Protein AF-U4KDJ6-F1 (afdb_monomer_lite)

Organism: NCBI:txid28173

Secondary structure (DSSP, 8-state):
--------TT-HHHIIIIIHHHHHHHHHHHHH-HHHHHHHHHHHHHHHHHH-TTTHHHHHHHHHHHHHHHHHHHHS-HHHHHH-HHHHHHHHHHHHHHHHHHHHHTT--HHHHHHHHH-HHHHHHHHHSHHHHHHHHHHHHHHHHHHHHHHHHHHHHTTTS-HHHHHHHHHHTSHHHHHHHHHHHHHHHHHHHHHHHHHHHHHHHHHHHHHTT--

pLDDT: mean 78.69, std 12.55, range [35.19, 96.38]

Radius of gyration: 21.35 Å; chains: 1; bounding box: 70×32×59 Å

Sequence (215 aa):
MNRLSKPSILTQENILVLLVPAILYFSLVHLFGMFWCILFLSAYGCFVSIYSTRKSIVAFFFALFGLIEWMVSLHLPQSLLDAFPQFSYMTGALQIAVIMLVFSFLRFPLPMLLAEATYEHLKALHRQFPDEYIRMWQKISAMWILCFLGKALVFYLSLHASHEQIQLMSILLGWPLYCMLILVSIIALNVKVLSFYRESLTSENNRSHANGHFF

Foldseek 3Di:
DDPPDDQDCPDVLNCLLPVVLVVLLVVCCVPPNLVVSLVVLVVSLVVVCVVDVLSSVSSVVSSVLSVVVVVVPVVDDVVVCVVFVLVVLLVSLLSVLVVQVVCLVVLNRPVLSVVCSRDVVLVVVCVVPVPVSSVLSSVLSVVSSVLSNVLSVVSVVCRVPDPVVVVVSCVCSPPVVVVVSNVVSVVSVVVVVVVVVVVVVVVVVVVVVVVVVPD

Structure (mmCIF, N/CA/C/O backbone):
data_AF-U4KDJ6-F1
#
_entry.id   AF-U4KDJ6-F1
#
loop_
_atom_site.group_PDB
_atom_site.id
_atom_site.type_symbol
_atom_site.label_atom_id
_atom_site.label_alt_id
_atom_site.label_comp_id
_atom_site.label_asym_id
_atom_site.label_entity_id
_atom_site.label_seq_id
_atom_site.pdbx_PDB_ins_code
_atom_site.Cartn_x
_atom_site.Cartn_y
_atom_site.Cartn_z
_atom_site.occupancy
_atom_site.B_iso_or_equiv
_atom_site.auth_seq_id
_atom_site.auth_comp_id
_atom_site.auth_asym_id
_atom_site.auth_atom_id
_atom_site.pdbx_PDB_model_num
ATOM 1 N N . MET A 1 1 ? -15.217 14.509 30.457 1.00 35.19 1 MET A N 1
ATOM 2 C CA . MET A 1 1 ? -14.475 15.292 29.441 1.00 35.19 1 MET A CA 1
ATOM 3 C C . MET A 1 1 ? -13.268 14.482 28.987 1.00 35.19 1 MET A C 1
ATOM 5 O O . MET A 1 1 ? -12.236 14.510 29.646 1.00 35.19 1 MET A O 1
ATOM 9 N N . ASN A 1 2 ? -13.410 13.707 27.908 1.00 37.12 2 ASN A N 1
ATOM 10 C CA . ASN A 1 2 ? -12.286 12.982 27.316 1.00 37.12 2 ASN A CA 1
ATOM 11 C C . ASN A 1 2 ? -11.365 13.996 26.635 1.00 37.12 2 ASN A C 1
ATOM 13 O O . ASN A 1 2 ? -11.778 14.671 25.693 1.00 37.12 2 ASN A O 1
ATOM 17 N N . ARG A 1 3 ? -10.130 14.127 27.129 1.00 38.69 3 ARG A N 1
ATOM 18 C CA . ARG A 1 3 ? -9.077 14.850 26.414 1.00 38.69 3 ARG A CA 1
ATOM 19 C C . ARG A 1 3 ? -8.856 14.113 25.097 1.00 38.69 3 ARG A C 1
ATOM 21 O O . ARG A 1 3 ? -8.323 13.010 25.101 1.00 38.69 3 ARG A O 1
ATOM 28 N N . LEU A 1 4 ? -9.286 14.719 23.994 1.00 44.91 4 LEU A N 1
ATOM 29 C CA . LEU A 1 4 ? -8.829 14.378 22.653 1.00 44.91 4 LEU A CA 1
ATOM 30 C C . LEU A 1 4 ? -7.310 14.579 22.644 1.00 44.91 4 LEU A C 1
ATOM 32 O O . LEU A 1 4 ? -6.818 15.694 22.460 1.00 44.91 4 LEU A O 1
ATOM 36 N N . SER A 1 5 ? -6.562 13.516 22.943 1.00 47.59 5 SER A N 1
ATOM 37 C CA . SER A 1 5 ? -5.128 13.471 22.704 1.00 47.59 5 SER A CA 1
ATOM 38 C C . SER A 1 5 ? -4.928 13.760 21.221 1.00 47.59 5 SER A C 1
ATOM 40 O O . SER A 1 5 ? -5.515 13.106 20.358 1.00 47.59 5 SER A O 1
ATOM 42 N N . LYS A 1 6 ? -4.158 14.809 20.913 1.00 49.78 6 LYS A N 1
ATOM 43 C CA . LYS A 1 6 ? -3.792 15.119 19.530 1.00 49.78 6 LYS A CA 1
ATOM 44 C C . LYS A 1 6 ? -3.212 13.845 18.902 1.00 49.78 6 LYS A C 1
ATOM 46 O O . LYS A 1 6 ? -2.336 13.247 19.532 1.00 49.78 6 LYS A O 1
ATOM 51 N N . PRO A 1 7 ? -3.663 13.425 17.707 1.00 49.56 7 PRO A N 1
ATOM 52 C CA . PRO A 1 7 ? -3.079 12.282 17.023 1.00 49.56 7 PRO A CA 1
ATOM 53 C C . PRO A 1 7 ? -1.621 12.617 16.703 1.00 49.56 7 PRO A C 1
ATOM 55 O O . PRO A 1 7 ? -1.317 13.381 15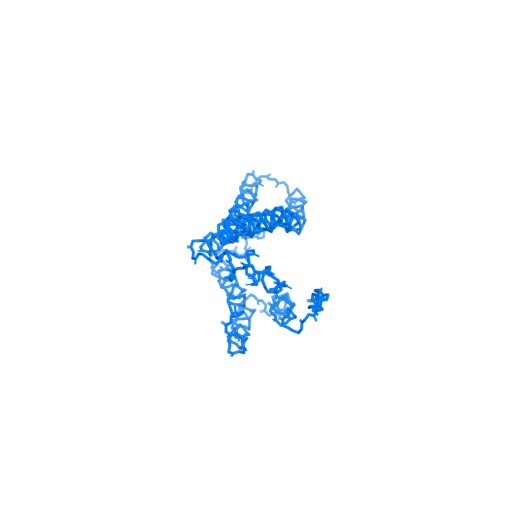.790 1.00 49.56 7 PRO A O 1
ATOM 58 N N . SER A 1 8 ? -0.715 12.101 17.527 1.00 52.84 8 SER A N 1
ATOM 59 C CA . SER A 1 8 ? 0.716 12.161 17.284 1.00 52.84 8 SER A CA 1
ATOM 60 C C . SER A 1 8 ? 1.047 11.031 16.320 1.00 52.84 8 SER A C 1
ATOM 62 O O . SER A 1 8 ? 0.937 9.859 16.664 1.00 52.84 8 SER A O 1
ATOM 64 N N . ILE A 1 9 ? 1.455 11.369 15.099 1.00 54.22 9 ILE A N 1
ATOM 65 C CA . ILE A 1 9 ? 1.982 10.389 14.135 1.00 54.22 9 ILE A CA 1
ATOM 66 C C . ILE A 1 9 ? 3.243 9.700 14.708 1.00 54.22 9 ILE A C 1
ATOM 68 O O . ILE A 1 9 ? 3.530 8.555 14.376 1.00 54.22 9 ILE A O 1
ATOM 72 N N . LEU A 1 10 ? 3.931 10.363 15.645 1.00 58.47 10 LEU A N 1
ATOM 73 C CA . LEU A 1 10 ? 5.125 9.920 16.371 1.00 58.47 10 LEU A CA 1
ATOM 74 C C . LEU A 1 10 ? 4.794 9.207 17.696 1.00 58.47 10 LEU A C 1
ATOM 76 O O . LEU A 1 10 ? 5.474 9.401 18.703 1.00 58.47 10 LEU A O 1
ATOM 80 N N . THR A 1 11 ? 3.744 8.389 17.752 1.00 68.44 11 THR A N 1
ATOM 81 C CA . THR A 1 11 ? 3.652 7.427 18.859 1.00 68.44 11 THR A CA 1
ATOM 82 C C . THR A 1 11 ? 4.733 6.361 18.686 1.00 68.44 11 THR A C 1
ATOM 84 O O . THR A 1 11 ? 5.031 5.930 17.571 1.00 68.44 11 THR A O 1
ATOM 87 N N . GLN A 1 12 ? 5.323 5.915 19.798 1.00 68.12 12 GLN A N 1
ATOM 88 C CA . GLN A 1 12 ? 6.366 4.880 19.817 1.00 68.12 12 GLN A CA 1
ATOM 89 C C . GLN A 1 12 ? 5.956 3.631 19.018 1.00 68.12 12 GLN A C 1
ATOM 91 O O . GLN A 1 12 ? 6.769 3.019 18.330 1.00 68.12 12 GLN A O 1
ATOM 96 N N . GLU A 1 13 ? 4.670 3.290 19.053 1.00 66.62 13 GLU A N 1
ATOM 97 C CA . GLU A 1 13 ? 4.121 2.154 1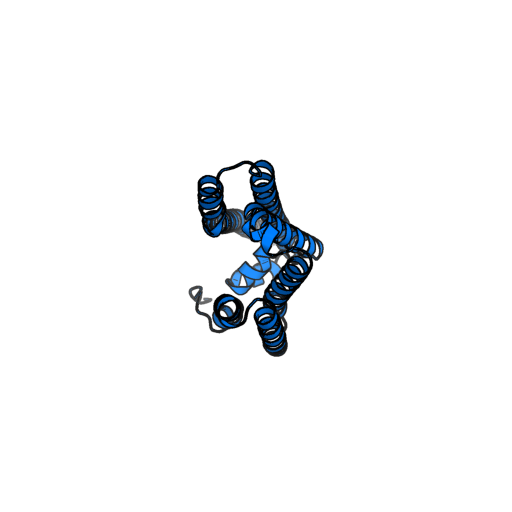8.322 1.00 66.62 13 GLU A CA 1
ATOM 98 C C . GLU A 1 13 ? 4.059 2.375 16.805 1.00 66.62 13 GLU A C 1
ATOM 100 O O . GLU A 1 13 ? 4.304 1.439 16.047 1.00 66.62 13 GLU A O 1
ATOM 105 N N . ASN A 1 14 ? 3.756 3.591 16.340 1.00 67.75 14 ASN A N 1
ATOM 106 C CA . ASN A 1 14 ? 3.753 3.908 14.908 1.00 67.75 14 ASN A CA 1
ATOM 107 C C . ASN A 1 14 ? 5.175 3.914 14.349 1.00 67.75 14 ASN A C 1
ATOM 109 O O . ASN A 1 14 ? 5.406 3.449 13.234 1.00 67.75 14 ASN A O 1
ATOM 113 N N . ILE A 1 15 ? 6.141 4.371 15.149 1.00 73.50 15 ILE A N 1
ATOM 114 C CA . ILE A 1 15 ? 7.559 4.319 14.792 1.00 73.50 15 ILE A CA 1
ATOM 115 C C . ILE A 1 15 ? 7.997 2.863 14.583 1.00 73.50 15 ILE A C 1
ATOM 117 O O . ILE A 1 15 ? 8.561 2.549 13.537 1.00 73.50 15 ILE A O 1
ATOM 121 N N . LEU A 1 16 ? 7.685 1.967 15.524 1.00 74.19 16 LEU A N 1
ATOM 122 C CA . LEU A 1 16 ? 8.028 0.542 15.430 1.00 74.19 16 LEU A CA 1
ATOM 123 C C . LEU A 1 16 ? 7.341 -0.167 14.254 1.00 74.19 16 LEU A C 1
ATOM 125 O O . LEU A 1 16 ? 7.941 -1.013 13.607 1.00 74.19 16 LEU A O 1
ATOM 129 N N . VAL A 1 17 ? 6.083 0.153 13.959 1.00 70.12 17 VAL A N 1
ATOM 130 C CA . VAL A 1 17 ? 5.306 -0.629 12.983 1.00 70.12 17 VAL A CA 1
ATOM 131 C C . VAL A 1 17 ? 5.430 -0.101 11.552 1.00 70.12 17 VAL A C 1
ATOM 133 O O . VAL A 1 17 ? 5.282 -0.877 10.611 1.00 70.12 17 VAL A O 1
ATOM 136 N N . LEU A 1 18 ? 5.714 1.192 11.371 1.00 70.94 18 LEU A N 1
ATOM 137 C CA . LEU A 1 18 ? 5.773 1.825 10.049 1.00 70.94 18 LEU A CA 1
ATOM 138 C C . LEU A 1 18 ? 7.155 2.371 9.710 1.00 70.94 18 LEU A C 1
ATOM 140 O O . LEU A 1 18 ? 7.698 2.050 8.656 1.00 70.94 18 LEU A O 1
ATOM 144 N N . LEU A 1 19 ? 7.727 3.198 10.587 1.00 77.31 19 LEU A N 1
ATOM 145 C CA . LEU A 1 19 ? 8.943 3.944 10.260 1.00 77.31 19 LEU A CA 1
ATOM 146 C C . LEU A 1 19 ? 10.182 3.041 10.252 1.00 77.31 19 LEU A C 1
ATOM 148 O O . LEU A 1 19 ? 10.955 3.056 9.297 1.00 77.31 19 LEU A O 1
ATOM 152 N N . VAL A 1 20 ? 10.354 2.238 11.302 1.00 81.50 20 VAL A N 1
ATOM 153 C CA . VAL A 1 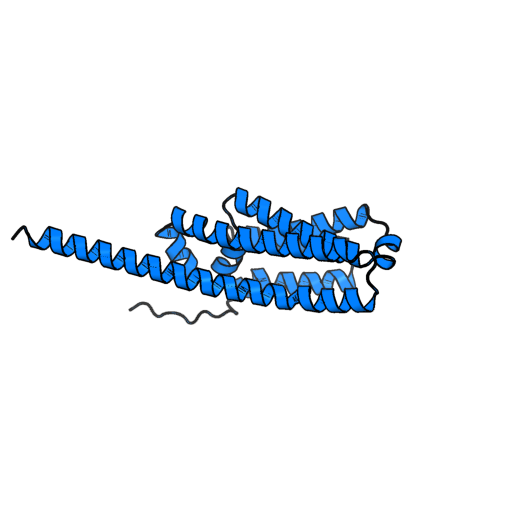20 ? 11.493 1.326 11.461 1.00 81.50 20 VAL A CA 1
ATOM 154 C C . VAL A 1 20 ? 11.571 0.308 10.317 1.00 81.50 20 VAL A C 1
ATOM 156 O O . VAL A 1 20 ? 12.620 0.263 9.676 1.00 81.50 20 VAL A O 1
ATOM 159 N N . PRO A 1 21 ? 10.511 -0.456 9.982 1.00 77.31 21 PRO A N 1
ATOM 160 C CA . PRO A 1 21 ? 10.571 -1.398 8.867 1.00 77.31 21 PRO A CA 1
ATOM 161 C C . PRO A 1 21 ? 10.779 -0.718 7.508 1.00 77.31 21 PRO A C 1
ATOM 163 O O . PRO A 1 21 ? 11.485 -1.280 6.679 1.00 77.31 21 PRO A O 1
ATOM 166 N N . ALA A 1 22 ? 10.261 0.495 7.280 1.00 76.81 22 ALA A N 1
ATOM 167 C CA . ALA A 1 22 ? 10.511 1.226 6.033 1.00 76.81 22 ALA A CA 1
ATOM 168 C C . ALA A 1 22 ? 11.988 1.637 5.878 1.00 76.81 22 ALA A C 1
ATOM 170 O O . ALA A 1 22 ? 12.583 1.433 4.818 1.00 76.81 22 ALA A O 1
ATOM 171 N N . ILE A 1 23 ? 12.599 2.170 6.943 1.00 83.56 23 ILE A N 1
ATOM 172 C CA . ILE A 1 23 ? 14.024 2.543 6.952 1.00 83.56 23 ILE A CA 1
ATOM 173 C C . ILE A 1 23 ? 14.910 1.297 6.842 1.00 83.56 23 ILE A C 1
ATOM 175 O O . ILE A 1 23 ? 15.869 1.296 6.067 1.00 83.56 23 ILE A O 1
ATOM 179 N N . LEU A 1 24 ? 14.586 0.231 7.585 1.00 83.31 24 LEU A N 1
ATOM 180 C CA . LEU A 1 24 ? 15.275 -1.059 7.494 1.00 83.31 24 LEU A CA 1
ATOM 181 C C . LEU A 1 24 ? 15.208 -1.614 6.077 1.00 83.31 24 LEU A C 1
ATOM 183 O O . LEU A 1 24 ? 16.244 -1.993 5.545 1.00 83.31 24 LEU A O 1
ATOM 187 N N . TYR A 1 25 ? 14.028 -1.610 5.453 1.00 80.31 25 TYR A N 1
ATOM 188 C CA . TYR A 1 25 ? 13.847 -2.092 4.087 1.00 80.31 25 TYR A CA 1
ATOM 189 C C . TYR A 1 25 ? 14.754 -1.348 3.112 1.00 80.31 25 TYR A C 1
ATOM 191 O O . TYR A 1 25 ? 15.566 -1.968 2.428 1.00 80.31 25 TYR A O 1
ATOM 199 N N . PHE A 1 26 ? 14.684 -0.015 3.106 1.00 80.38 26 PHE A N 1
ATOM 200 C CA . PHE A 1 26 ? 15.504 0.804 2.216 1.00 80.38 26 PHE A CA 1
ATOM 201 C C . PHE A 1 26 ? 17.006 0.553 2.421 1.00 80.38 26 PHE A C 1
ATOM 203 O O . PHE A 1 26 ? 17.742 0.338 1.457 1.00 80.38 26 PHE A O 1
ATOM 210 N N . SER A 1 27 ? 17.449 0.523 3.681 1.00 85.75 27 SER A N 1
ATOM 211 C CA . SER A 1 27 ? 18.865 0.361 4.027 1.00 85.75 27 SER A CA 1
ATOM 212 C C . SER A 1 27 ? 19.386 -1.033 3.673 1.00 85.75 27 SER A C 1
ATOM 214 O O . SER A 1 27 ? 20.464 -1.168 3.099 1.00 85.75 27 SER A O 1
ATOM 216 N N . LEU A 1 28 ? 18.620 -2.079 3.991 1.00 85.38 28 LEU A N 1
ATOM 217 C CA . LEU A 1 28 ? 19.030 -3.466 3.778 1.00 85.38 28 LEU A CA 1
ATOM 218 C C . LEU A 1 28 ? 19.046 -3.840 2.298 1.00 85.38 28 LEU A C 1
ATOM 220 O O . LEU A 1 28 ? 19.979 -4.520 1.871 1.00 85.38 28 LEU A O 1
ATOM 224 N N . VAL A 1 29 ? 18.070 -3.369 1.512 1.00 79.44 29 VAL A N 1
ATOM 225 C CA . VAL A 1 29 ? 18.076 -3.578 0.056 1.00 79.44 29 VAL A CA 1
ATOM 226 C C . VAL A 1 29 ? 19.333 -2.972 -0.566 1.00 79.44 29 VAL A C 1
ATOM 228 O O . VAL A 1 29 ? 19.970 -3.633 -1.382 1.00 79.44 29 VAL A O 1
ATOM 231 N N . HIS A 1 30 ? 19.723 -1.759 -0.162 1.00 81.19 30 HIS A N 1
ATOM 232 C CA . HIS A 1 30 ? 20.906 -1.092 -0.717 1.00 81.19 30 HIS A CA 1
ATOM 233 C C . HIS A 1 30 ? 22.234 -1.720 -0.279 1.00 81.19 30 HIS A C 1
ATOM 235 O O . HIS A 1 30 ? 23.170 -1.770 -1.071 1.00 81.19 30 HIS A O 1
ATOM 241 N N . LEU A 1 31 ? 22.337 -2.174 0.973 1.00 87.19 31 LEU A N 1
ATOM 242 C CA . LEU A 1 31 ? 23.607 -2.646 1.536 1.00 87.19 31 LEU A CA 1
ATOM 243 C C . LEU A 1 31 ? 23.864 -4.137 1.301 1.00 87.19 31 LEU A C 1
ATOM 245 O O . LEU A 1 31 ? 25.001 -4.535 1.066 1.00 87.19 31 LEU A O 1
ATOM 249 N N . PHE A 1 32 ? 22.823 -4.964 1.393 1.00 84.38 32 PHE A N 1
ATOM 250 C CA . PHE A 1 32 ? 22.956 -6.424 1.422 1.00 84.38 32 PHE A CA 1
ATOM 251 C C . PHE A 1 32 ? 22.135 -7.118 0.332 1.00 84.38 32 PHE A C 1
ATOM 253 O O . PHE A 1 32 ? 22.240 -8.331 0.155 1.00 84.38 32 PHE A O 1
ATOM 260 N N . GLY A 1 33 ? 21.321 -6.372 -0.414 1.00 78.19 33 GLY A N 1
ATOM 261 C CA . GLY A 1 33 ? 20.422 -6.925 -1.415 1.00 78.19 33 GLY A CA 1
ATOM 262 C C . GLY A 1 33 ? 19.144 -7.530 -0.825 1.00 78.19 33 GLY A C 1
ATOM 263 O O . GLY A 1 33 ? 18.888 -7.534 0.382 1.00 78.19 33 GLY A O 1
ATOM 264 N N . MET A 1 34 ? 18.301 -8.039 -1.722 1.00 73.50 34 MET A N 1
ATOM 265 C CA . MET A 1 34 ? 16.906 -8.375 -1.428 1.00 73.50 34 MET A CA 1
ATOM 266 C C . MET A 1 34 ? 16.742 -9.590 -0.499 1.00 73.50 34 MET A C 1
ATOM 268 O O . MET A 1 34 ? 15.906 -9.558 0.400 1.00 73.50 34 MET A O 1
ATOM 272 N N . PHE A 1 35 ? 17.576 -10.627 -0.648 1.00 75.06 35 PHE A N 1
ATOM 273 C CA . PHE A 1 35 ? 17.508 -11.837 0.186 1.00 75.06 35 PHE A CA 1
ATOM 274 C C . PHE A 1 35 ? 17.687 -11.525 1.680 1.00 75.06 35 PHE A C 1
ATOM 276 O O . PHE A 1 35 ? 16.843 -11.876 2.506 1.00 75.06 35 PHE A O 1
ATOM 283 N N . TRP A 1 36 ? 18.764 -10.814 2.025 1.00 78.69 36 TRP A N 1
ATOM 284 C CA . TRP A 1 36 ? 19.049 -10.433 3.408 1.00 78.69 36 TRP A CA 1
ATOM 285 C C . TRP A 1 36 ? 18.002 -9.468 3.951 1.00 78.69 36 TRP A C 1
ATOM 287 O O . TRP A 1 36 ? 17.567 -9.629 5.090 1.00 78.69 36 TRP A O 1
ATOM 297 N N . CYS A 1 37 ? 17.537 -8.525 3.127 1.00 80.06 37 CYS A N 1
ATOM 298 C CA . CYS A 1 37 ? 16.449 -7.625 3.491 1.00 80.06 37 CYS A CA 1
ATOM 299 C C . CYS A 1 37 ? 15.221 -8.391 4.007 1.00 80.06 37 CYS A C 1
ATOM 301 O O . CYS A 1 37 ? 14.724 -8.113 5.098 1.00 80.06 37 CYS A O 1
ATOM 303 N N . ILE A 1 38 ? 14.790 -9.420 3.282 1.00 76.00 38 ILE A N 1
ATOM 304 C CA . ILE A 1 38 ? 13.609 -10.216 3.639 1.00 76.00 38 ILE A CA 1
ATOM 305 C C . ILE A 1 38 ? 13.836 -11.018 4.902 1.00 76.00 38 ILE A C 1
ATOM 307 O O . ILE A 1 38 ? 12.943 -11.078 5.746 1.00 76.00 38 ILE A O 1
ATOM 311 N N . LEU A 1 39 ? 15.015 -11.621 5.051 1.00 80.25 39 LEU A N 1
ATOM 312 C CA . LEU A 1 39 ? 15.351 -12.405 6.233 1.00 80.25 39 LEU A CA 1
ATOM 313 C C . LEU A 1 39 ? 15.306 -11.523 7.490 1.00 80.25 39 LEU A C 1
ATOM 315 O O . LEU A 1 39 ? 14.637 -11.871 8.466 1.00 80.25 39 LEU A O 1
ATOM 319 N N . PHE A 1 40 ? 15.928 -10.344 7.439 1.00 84.31 40 PHE A N 1
ATOM 320 C CA . PHE A 1 40 ? 15.929 -9.392 8.550 1.00 84.31 40 PHE A CA 1
ATOM 321 C C . PHE A 1 40 ? 14.546 -8.784 8.816 1.00 84.31 40 PHE A C 1
ATOM 323 O O . PHE A 1 40 ? 14.152 -8.704 9.979 1.00 84.31 40 PHE A O 1
ATOM 330 N N . LEU A 1 41 ? 13.773 -8.406 7.789 1.00 81.94 41 LEU A N 1
ATOM 331 C CA . LEU A 1 41 ? 12.405 -7.905 7.991 1.00 81.94 41 LEU A CA 1
ATOM 332 C C . LEU A 1 41 ? 11.447 -8.982 8.499 1.00 81.94 41 LEU A C 1
ATOM 334 O O . LEU A 1 41 ? 10.575 -8.677 9.309 1.00 81.94 41 LEU A O 1
ATOM 338 N N . SER A 1 42 ? 11.613 -10.234 8.076 1.00 74.56 42 SER A N 1
ATOM 339 C CA . SER A 1 42 ? 10.814 -11.357 8.578 1.00 74.56 42 SER A CA 1
ATOM 340 C C . SER A 1 42 ? 11.138 -11.645 10.042 1.00 74.56 42 SER A C 1
ATOM 342 O O . SER A 1 42 ? 10.226 -11.796 10.856 1.00 74.56 42 SER A O 1
ATOM 344 N N . ALA A 1 43 ? 12.424 -11.646 10.409 1.00 81.94 43 ALA A N 1
ATOM 345 C CA . ALA A 1 43 ? 12.856 -11.776 11.799 1.00 81.94 43 ALA A CA 1
ATOM 346 C C . ALA A 1 43 ? 12.345 -10.608 12.660 1.00 81.94 43 ALA A C 1
ATOM 348 O O . ALA A 1 43 ? 11.805 -10.826 13.746 1.00 81.94 43 ALA A O 1
ATOM 349 N N . TYR A 1 44 ? 12.438 -9.378 12.146 1.00 83.38 44 TYR A N 1
ATOM 350 C CA . TYR A 1 44 ? 11.894 -8.185 12.790 1.00 83.38 44 TYR A CA 1
ATOM 351 C C . TYR A 1 44 ? 10.377 -8.280 12.978 1.00 83.38 44 TYR A C 1
ATOM 353 O O . TYR A 1 44 ? 9.871 -8.020 14.067 1.00 83.38 44 TYR A O 1
ATOM 361 N N . GLY A 1 45 ? 9.642 -8.704 11.950 1.00 73.00 45 GLY A N 1
ATOM 362 C CA . GLY A 1 45 ? 8.196 -8.878 12.032 1.00 73.00 45 GLY A CA 1
ATOM 363 C C . GLY A 1 45 ? 7.786 -9.950 13.034 1.00 73.00 45 GLY A C 1
ATOM 364 O O . GLY A 1 45 ? 6.833 -9.744 13.784 1.00 73.00 45 GLY A O 1
ATOM 365 N N . CYS A 1 46 ? 8.549 -11.040 13.129 1.00 73.88 46 CYS A N 1
ATOM 366 C CA . CYS A 1 46 ? 8.360 -12.061 14.156 1.00 73.88 46 CYS A CA 1
ATOM 367 C C . CYS A 1 46 ? 8.586 -11.484 15.565 1.00 73.88 46 CYS A C 1
ATOM 369 O O . CYS A 1 46 ? 7.740 -11.644 16.446 1.00 73.88 46 CYS A O 1
ATOM 371 N N . PHE A 1 47 ? 9.663 -10.717 15.758 1.00 81.19 47 PHE A N 1
ATOM 372 C CA . PHE A 1 47 ? 9.951 -10.033 17.022 1.00 81.19 47 PHE A CA 1
ATOM 373 C C . PHE A 1 47 ? 8.836 -9.051 17.424 1.00 81.19 47 PHE A C 1
ATOM 375 O O . PHE A 1 47 ? 8.329 -9.099 18.546 1.00 81.19 47 PHE A O 1
ATOM 382 N N . VAL A 1 48 ? 8.386 -8.202 16.495 1.00 73.50 48 VAL A N 1
ATOM 383 C CA . VAL A 1 48 ? 7.282 -7.256 16.731 1.00 73.50 48 VAL A CA 1
ATOM 384 C C . VAL A 1 48 ? 5.967 -7.990 16.997 1.00 73.50 48 VAL A C 1
ATOM 386 O O . VAL A 1 48 ? 5.176 -7.542 17.827 1.00 73.50 48 VAL A O 1
ATOM 389 N N . SER A 1 49 ? 5.738 -9.137 16.354 1.00 68.06 49 SER A N 1
ATOM 390 C CA . SER A 1 49 ? 4.555 -9.967 16.587 1.00 68.06 49 SER A CA 1
ATOM 391 C C . SER A 1 49 ? 4.486 -10.512 18.014 1.00 68.06 49 SER A C 1
ATOM 393 O O . SER A 1 49 ? 3.392 -10.593 18.573 1.00 68.06 49 SER A O 1
ATOM 395 N N . ILE A 1 50 ? 5.629 -10.853 18.615 1.00 72.56 50 ILE A N 1
ATOM 396 C CA . ILE A 1 50 ? 5.702 -11.302 20.014 1.00 72.56 50 ILE A CA 1
ATOM 397 C C . ILE A 1 50 ? 5.345 -10.151 20.967 1.00 72.56 50 ILE A C 1
ATOM 399 O O . ILE A 1 50 ? 4.675 -10.369 21.974 1.00 72.56 50 ILE A O 1
ATOM 403 N N . TYR A 1 51 ? 5.736 -8.918 20.632 1.00 70.06 51 TYR A N 1
ATOM 404 C CA . TYR A 1 51 ? 5.506 -7.744 21.481 1.00 70.06 51 TYR A CA 1
ATOM 405 C C . TYR A 1 51 ? 4.120 -7.095 21.289 1.00 70.06 51 TYR A C 1
ATOM 407 O O . TYR A 1 51 ? 3.603 -6.449 22.198 1.00 70.06 51 TYR A O 1
ATOM 415 N N . SER A 1 52 ? 3.496 -7.240 20.112 1.00 62.66 52 SER A N 1
ATOM 416 C CA . SER A 1 52 ? 2.214 -6.604 19.778 1.00 62.66 52 SER A CA 1
ATOM 417 C C . SER A 1 52 ? 1.314 -7.518 18.936 1.00 62.66 52 SER A C 1
ATOM 419 O O . SER A 1 52 ? 1.325 -7.502 17.702 1.00 62.66 52 SER A O 1
ATOM 421 N N . THR A 1 53 ? 0.457 -8.287 19.615 1.00 58.28 53 THR A N 1
ATOM 422 C CA . THR A 1 53 ? -0.399 -9.334 19.019 1.00 58.28 53 THR A CA 1
ATOM 423 C C . THR A 1 53 ? -1.381 -8.847 17.948 1.00 58.28 53 THR A C 1
ATOM 425 O O . THR A 1 53 ? -1.770 -9.632 17.090 1.00 58.28 53 THR A O 1
ATOM 428 N N . ARG A 1 54 ? -1.776 -7.562 17.936 1.00 56.69 54 ARG A N 1
ATOM 429 C CA . ARG A 1 54 ? -2.685 -7.005 16.907 1.00 56.69 54 ARG A CA 1
ATOM 430 C C . ARG A 1 54 ? -1.992 -6.222 15.787 1.00 56.69 54 ARG A C 1
ATOM 432 O O . ARG A 1 54 ? -2.615 -6.010 14.753 1.00 56.69 54 ARG A O 1
ATOM 439 N N . LYS A 1 55 ? -0.732 -5.800 15.961 1.00 60.75 55 LYS A N 1
ATOM 440 C CA . LYS A 1 55 ? 0.035 -5.044 14.942 1.00 60.75 55 LYS A CA 1
ATOM 441 C C . LYS A 1 55 ? 1.044 -5.911 14.170 1.00 60.75 55 LYS A C 1
ATOM 443 O O . LYS A 1 55 ? 1.555 -5.471 13.145 1.00 60.75 55 LYS A O 1
ATOM 448 N N . SER A 1 56 ? 1.229 -7.162 14.607 1.00 62.19 56 SER A N 1
ATOM 449 C CA . SER A 1 56 ? 1.890 -8.276 13.901 1.00 62.19 56 SER A CA 1
ATOM 450 C C . SER A 1 56 ? 1.550 -8.357 12.408 1.00 62.19 56 SER A C 1
ATOM 452 O O . SER A 1 56 ? 2.439 -8.493 11.569 1.00 62.19 56 SER A O 1
ATOM 454 N N . ILE A 1 57 ? 0.267 -8.181 12.072 1.00 66.31 57 ILE A N 1
ATOM 455 C CA . ILE A 1 57 ? -0.237 -8.280 10.698 1.00 66.31 57 ILE A CA 1
ATOM 456 C C . ILE A 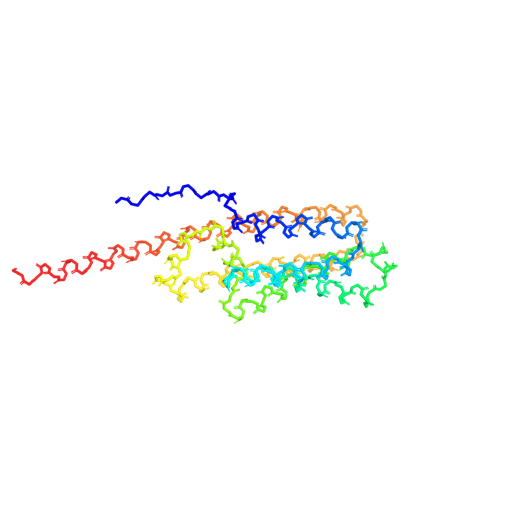1 57 ? 0.468 -7.274 9.774 1.00 66.31 57 ILE A C 1
ATOM 458 O O . ILE A 1 57 ? 0.743 -7.599 8.622 1.00 66.31 57 ILE A O 1
ATOM 462 N N . VAL A 1 58 ? 0.835 -6.087 10.280 1.00 63.69 58 VAL A N 1
ATOM 463 C CA . VAL A 1 58 ? 1.497 -5.065 9.461 1.00 63.69 58 VAL A CA 1
ATOM 464 C C . VAL A 1 58 ? 2.935 -5.433 9.113 1.00 63.69 58 VAL A C 1
ATOM 466 O O . VAL A 1 58 ? 3.349 -5.305 7.964 1.00 63.69 58 VAL A O 1
ATOM 469 N N . ALA A 1 59 ? 3.689 -5.949 10.079 1.00 65.06 59 ALA A N 1
ATOM 470 C CA . ALA A 1 59 ? 5.050 -6.405 9.826 1.00 65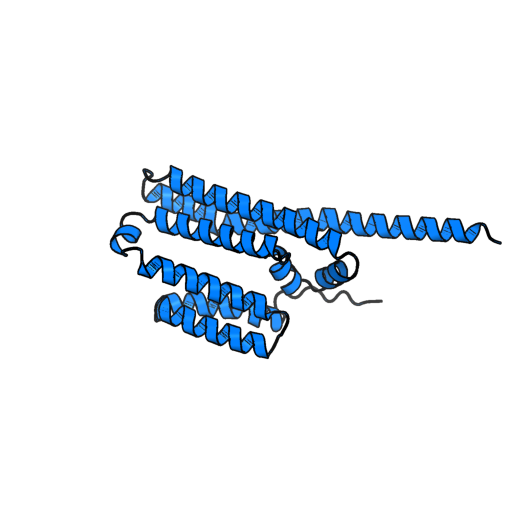.06 59 ALA A CA 1
ATOM 471 C C . ALA A 1 59 ? 5.074 -7.688 8.974 1.00 65.06 59 ALA A C 1
ATOM 473 O O . ALA A 1 59 ? 5.933 -7.838 8.105 1.00 65.06 59 ALA A O 1
ATOM 474 N N . PHE A 1 60 ? 4.080 -8.566 9.152 1.00 68.38 60 PHE A N 1
ATOM 475 C CA . PHE A 1 60 ? 3.854 -9.709 8.272 1.00 68.38 60 PHE A CA 1
ATOM 476 C C . PHE A 1 60 ? 3.624 -9.277 6.814 1.00 68.38 60 PHE A C 1
ATOM 478 O O . PHE A 1 60 ? 4.140 -9.931 5.911 1.00 68.38 60 PHE A O 1
ATOM 485 N N . PHE A 1 61 ? 2.939 -8.150 6.558 1.00 70.12 61 PHE A N 1
ATOM 486 C CA . PHE A 1 61 ? 2.804 -7.624 5.192 1.00 70.12 61 PHE A CA 1
ATOM 487 C C . PHE A 1 61 ? 4.143 -7.306 4.555 1.00 70.12 61 PHE A C 1
ATOM 489 O O . PHE A 1 61 ? 4.385 -7.741 3.436 1.00 70.12 61 PHE A O 1
ATOM 496 N N . PHE A 1 62 ? 5.002 -6.552 5.239 1.00 66.69 62 PHE A N 1
ATOM 497 C CA . PHE A 1 62 ? 6.304 -6.180 4.689 1.00 66.69 62 PHE A CA 1
ATOM 498 C C . PHE A 1 62 ? 7.162 -7.414 4.390 1.00 66.69 62 PHE A C 1
ATOM 500 O O . PHE A 1 62 ? 7.797 -7.477 3.339 1.00 66.69 62 PHE A O 1
ATOM 507 N N . ALA A 1 63 ? 7.114 -8.422 5.264 1.00 69.75 63 ALA A N 1
ATOM 508 C CA . ALA A 1 63 ? 7.779 -9.700 5.036 1.00 69.75 63 ALA A CA 1
ATOM 509 C C . ALA A 1 63 ? 7.204 -10.449 3.820 1.00 69.75 63 ALA A C 1
ATOM 511 O O . ALA A 1 63 ? 7.965 -10.927 2.982 1.00 69.75 63 ALA A O 1
ATOM 512 N N . LEU A 1 64 ? 5.874 -10.511 3.681 1.00 72.81 64 LEU A N 1
ATOM 513 C CA . LEU A 1 64 ? 5.208 -11.160 2.549 1.00 72.81 64 LEU A CA 1
ATOM 514 C C . LEU A 1 64 ? 5.485 -10.435 1.222 1.00 72.81 64 LEU A C 1
ATOM 516 O O . LEU A 1 64 ? 5.737 -11.090 0.213 1.00 72.81 64 LEU A O 1
ATOM 520 N N . PHE A 1 65 ? 5.471 -9.098 1.225 1.00 72.62 65 PHE A N 1
ATOM 521 C CA . PHE A 1 65 ? 5.846 -8.277 0.073 1.00 72.62 65 PHE A CA 1
ATOM 522 C C . PHE A 1 65 ? 7.268 -8.592 -0.372 1.00 72.62 65 PHE A C 1
ATOM 524 O O . PHE A 1 65 ? 7.478 -8.931 -1.534 1.00 72.62 65 PHE A O 1
ATOM 531 N N . GLY A 1 66 ? 8.209 -8.568 0.570 1.00 69.62 66 GLY A N 1
ATOM 532 C CA . GLY A 1 66 ? 9.589 -8.914 0.284 1.00 69.62 66 GLY A CA 1
ATOM 533 C C . GLY A 1 66 ? 9.728 -10.348 -0.238 1.00 69.62 66 GLY A C 1
ATOM 534 O O . GLY A 1 66 ? 10.373 -10.561 -1.257 1.00 69.62 66 GLY A O 1
ATOM 535 N N . LEU A 1 67 ? 9.073 -11.333 0.388 1.00 76.12 67 LEU A N 1
ATOM 536 C CA . LEU A 1 67 ? 9.132 -12.735 -0.044 1.00 76.12 67 LEU A CA 1
ATOM 537 C C . LEU A 1 67 ? 8.659 -12.915 -1.493 1.00 76.12 67 LEU A C 1
ATOM 539 O O . LEU A 1 67 ? 9.314 -13.611 -2.267 1.00 76.12 67 LEU A O 1
ATOM 543 N N . ILE A 1 68 ? 7.533 -12.299 -1.860 1.00 76.56 68 ILE A N 1
ATOM 544 C CA . ILE A 1 68 ? 7.006 -12.377 -3.227 1.00 76.56 68 ILE A CA 1
ATOM 545 C C . ILE A 1 68 ? 7.963 -11.684 -4.201 1.00 76.56 68 ILE A C 1
ATOM 547 O O . ILE A 1 68 ? 8.247 -12.234 -5.261 1.00 76.56 68 ILE A O 1
ATOM 551 N N . GLU A 1 69 ? 8.513 -10.527 -3.836 1.00 72.69 69 GLU A N 1
ATOM 552 C CA . GLU A 1 69 ? 9.470 -9.795 -4.672 1.00 72.69 69 GLU A CA 1
ATOM 553 C C . GLU A 1 69 ? 10.758 -10.609 -4.900 1.00 72.69 69 GLU A C 1
ATOM 555 O O . GLU A 1 69 ? 11.283 -10.689 -6.014 1.00 72.69 69 GLU A O 1
ATOM 560 N N . TRP A 1 70 ? 11.214 -11.332 -3.877 1.00 73.12 70 TRP A N 1
ATOM 561 C CA . TRP A 1 70 ? 12.329 -12.265 -4.006 1.00 73.12 70 TRP A CA 1
ATOM 562 C C . TRP A 1 70 ? 12.000 -13.482 -4.860 1.00 73.12 70 TRP A C 1
ATOM 564 O O . TRP A 1 70 ? 12.789 -13.842 -5.727 1.00 73.12 70 TRP A O 1
ATOM 574 N N . MET A 1 71 ? 10.817 -14.074 -4.698 1.00 76.81 71 MET A N 1
ATOM 575 C CA . MET A 1 71 ? 10.358 -15.153 -5.578 1.00 76.81 71 MET A CA 1
ATOM 576 C C . MET A 1 71 ? 10.314 -14.708 -7.044 1.00 76.81 71 MET A C 1
ATOM 578 O O . MET A 1 71 ? 10.734 -15.465 -7.921 1.00 76.81 71 MET A O 1
ATOM 582 N N . VAL A 1 72 ? 9.856 -13.482 -7.317 1.00 72.56 72 VAL A N 1
ATOM 583 C CA . VAL A 1 72 ? 9.845 -12.904 -8.669 1.00 72.56 72 VAL A CA 1
ATOM 584 C C . VAL A 1 72 ? 11.270 -12.696 -9.186 1.00 72.56 72 VAL A C 1
ATOM 586 O O . VAL A 1 72 ? 11.564 -13.106 -10.306 1.00 72.56 72 VAL A O 1
ATOM 589 N N . SER A 1 73 ? 12.171 -12.130 -8.380 1.00 71.06 73 SER A N 1
ATOM 590 C CA . SER A 1 73 ? 13.568 -11.906 -8.794 1.00 71.06 73 SER A CA 1
ATOM 591 C C . SER A 1 73 ? 14.381 -13.189 -9.003 1.00 71.06 73 SER A C 1
ATOM 593 O O . SER A 1 73 ? 15.334 -13.168 -9.774 1.00 71.06 73 SER A O 1
ATOM 595 N N . LEU A 1 74 ? 13.999 -14.317 -8.393 1.00 76.50 74 LEU A N 1
ATOM 596 C CA . LEU A 1 74 ? 14.604 -15.623 -8.691 1.00 76.50 74 LEU A CA 1
ATOM 597 C C . LEU A 1 74 ? 14.212 -16.166 -10.072 1.00 76.50 74 LEU A C 1
ATOM 599 O O . LEU A 1 74 ? 14.985 -16.904 -10.678 1.00 76.50 74 LEU A O 1
ATOM 603 N N . HIS A 1 75 ? 13.013 -15.833 -10.556 1.00 78.44 75 HIS A N 1
ATOM 604 C CA . HIS A 1 75 ? 12.484 -16.352 -11.821 1.00 78.44 75 HIS A CA 1
ATOM 605 C C . HIS A 1 75 ? 12.670 -15.381 -12.994 1.00 78.44 75 HIS A C 1
ATOM 607 O O . HIS A 1 75 ? 12.644 -15.816 -14.145 1.00 78.44 75 HIS A O 1
ATOM 613 N N . LEU A 1 76 ? 12.866 -14.083 -12.730 1.00 70.81 76 LEU A N 1
ATOM 614 C CA . LEU A 1 76 ? 13.155 -13.084 -13.759 1.00 70.81 76 LEU A CA 1
ATOM 615 C C . LEU A 1 76 ? 14.668 -12.840 -13.889 1.00 70.81 76 LEU A C 1
ATOM 617 O O . LEU A 1 76 ? 15.287 -12.346 -12.947 1.00 70.81 76 LEU A O 1
ATOM 621 N N . PRO A 1 77 ? 15.270 -13.096 -15.066 1.00 75.06 77 PRO A N 1
ATOM 622 C CA . PRO A 1 77 ? 16.652 -12.717 -15.338 1.00 75.06 77 PRO A CA 1
ATOM 623 C C . PRO A 1 77 ? 16.843 -11.205 -15.170 1.00 75.06 77 PRO A C 1
ATOM 625 O O . PRO A 1 77 ? 16.092 -10.421 -15.754 1.00 75.06 77 PRO A O 1
ATOM 628 N N . GLN A 1 78 ? 17.878 -10.782 -14.439 1.00 70.62 78 GLN A N 1
ATOM 629 C CA . GLN A 1 78 ? 18.194 -9.356 -14.249 1.00 70.62 78 GLN A CA 1
ATOM 630 C C . GLN A 1 78 ? 18.375 -8.616 -15.583 1.00 70.62 78 GLN A C 1
ATOM 632 O O . GLN A 1 78 ? 17.895 -7.499 -15.735 1.00 70.62 78 GLN A O 1
ATOM 637 N N . SER A 1 79 ? 18.924 -9.287 -16.598 1.00 73.88 79 SER A N 1
ATOM 638 C CA . SER A 1 79 ? 19.074 -8.735 -17.949 1.00 73.88 79 SER A CA 1
ATOM 639 C C . SER A 1 79 ? 17.750 -8.333 -18.610 1.00 73.88 79 SER A C 1
ATOM 641 O O . SER A 1 79 ? 17.735 -7.419 -19.427 1.00 73.88 79 SER A O 1
ATOM 643 N N . LEU A 1 80 ? 16.635 -8.997 -18.278 1.00 73.12 80 LEU A N 1
ATOM 644 C CA . LEU A 1 80 ? 15.304 -8.625 -18.769 1.00 73.12 80 LEU A CA 1
ATOM 645 C C . LEU A 1 80 ? 14.729 -7.429 -18.007 1.00 73.12 80 LEU A C 1
ATOM 647 O O . LEU A 1 80 ? 14.037 -6.614 -18.608 1.00 73.12 80 LEU A O 1
ATOM 651 N N . LEU A 1 81 ? 15.022 -7.308 -16.711 1.00 69.06 81 LEU A N 1
ATOM 652 C CA . LEU A 1 81 ? 14.593 -6.167 -15.897 1.00 69.06 81 LEU A CA 1
ATOM 653 C C . LEU A 1 81 ? 15.337 -4.885 -16.285 1.00 69.06 81 LEU A C 1
ATOM 655 O O . LEU A 1 81 ? 14.715 -3.827 -16.361 1.00 69.06 81 LEU A O 1
ATOM 659 N N . ASP A 1 82 ? 16.630 -4.998 -16.590 1.00 70.62 82 ASP A N 1
ATOM 660 C CA . ASP A 1 82 ? 17.450 -3.877 -17.052 1.00 70.62 82 ASP A CA 1
ATOM 661 C C . ASP A 1 82 ? 17.066 -3.443 -18.474 1.00 70.62 82 ASP A C 1
ATOM 663 O O . ASP A 1 82 ? 17.025 -2.249 -18.770 1.00 70.62 82 ASP A O 1
ATOM 667 N N . ALA A 1 83 ? 16.733 -4.402 -19.347 1.00 74.56 83 ALA A N 1
ATOM 668 C CA . ALA A 1 83 ? 16.274 -4.118 -20.706 1.00 74.56 83 ALA A CA 1
ATOM 669 C C . ALA A 1 83 ? 14.843 -3.553 -20.752 1.00 74.56 83 ALA A C 1
ATOM 671 O O . ALA A 1 83 ? 14.507 -2.807 -21.671 1.00 74.56 83 ALA A O 1
ATOM 672 N N . PHE A 1 84 ? 14.000 -3.908 -19.779 1.00 79.94 84 PHE A N 1
ATOM 673 C CA . PHE A 1 84 ? 12.584 -3.551 -19.760 1.00 79.94 84 PHE A CA 1
ATOM 674 C C . PHE A 1 84 ? 12.116 -3.178 -18.343 1.00 79.94 84 PHE A C 1
ATOM 676 O O . PHE A 1 84 ? 11.417 -3.954 -17.674 1.00 79.94 84 PHE A O 1
ATOM 683 N N . PRO A 1 85 ? 12.435 -1.958 -17.872 1.00 78.00 85 PRO A N 1
ATOM 684 C CA . PRO A 1 85 ? 12.053 -1.499 -16.536 1.00 78.00 85 PRO A CA 1
ATOM 685 C C . PRO A 1 85 ? 10.530 -1.459 -16.317 1.00 78.00 85 PRO A C 1
ATOM 687 O O . PRO A 1 85 ? 10.066 -1.499 -15.175 1.00 78.00 85 PRO A O 1
ATOM 690 N N . GLN A 1 86 ? 9.729 -1.427 -17.390 1.00 83.19 86 GLN A N 1
ATOM 691 C CA . GLN A 1 86 ? 8.264 -1.470 -17.325 1.00 83.19 86 GLN A CA 1
ATOM 692 C C . GLN A 1 86 ? 7.763 -2.740 -16.633 1.00 83.19 86 GLN A C 1
ATOM 694 O O . GLN A 1 86 ? 6.774 -2.674 -15.900 1.00 83.19 86 GLN A O 1
ATOM 699 N N . PHE A 1 87 ? 8.443 -3.880 -16.826 1.00 82.94 87 PHE A N 1
ATOM 700 C CA . PHE A 1 87 ? 8.036 -5.132 -16.189 1.00 82.94 87 PHE A CA 1
ATOM 701 C C . PHE A 1 87 ? 8.121 -5.036 -14.676 1.00 82.94 87 PHE A C 1
ATOM 703 O O . PHE A 1 87 ? 7.175 -5.454 -14.021 1.00 82.94 87 PHE A O 1
ATOM 710 N N . SER A 1 88 ? 9.182 -4.428 -14.139 1.00 81.81 88 SER A N 1
ATOM 711 C CA . SER A 1 88 ? 9.356 -4.234 -12.695 1.00 81.81 88 SER A CA 1
ATOM 712 C C . SER A 1 88 ? 8.219 -3.399 -12.091 1.00 81.81 88 SER A C 1
ATOM 714 O O . SER A 1 88 ? 7.601 -3.774 -11.093 1.00 81.81 88 SER A O 1
ATOM 716 N N . TYR A 1 89 ? 7.860 -2.287 -12.743 1.00 86.19 89 TYR A N 1
ATOM 717 C CA . TYR A 1 89 ? 6.762 -1.437 -12.276 1.00 86.19 89 TYR A CA 1
ATOM 718 C C . TYR A 1 89 ? 5.391 -2.111 -12.401 1.00 86.19 89 TYR A C 1
ATOM 720 O O . TYR A 1 89 ? 4.532 -1.929 -11.531 1.00 86.19 89 TYR A O 1
ATOM 728 N N . MET A 1 90 ? 5.187 -2.893 -13.461 1.00 88.81 90 MET A N 1
ATOM 729 C CA . MET A 1 90 ? 3.961 -3.652 -13.691 1.00 88.81 90 MET A CA 1
ATOM 730 C C . MET A 1 90 ? 3.789 -4.770 -12.657 1.00 88.81 90 MET A C 1
ATOM 732 O O . MET A 1 90 ? 2.729 -4.848 -12.032 1.00 88.81 90 MET A O 1
ATOM 736 N N . THR A 1 91 ? 4.807 -5.611 -12.447 1.00 84.94 91 THR A N 1
ATOM 737 C CA . THR A 1 91 ? 4.754 -6.704 -11.462 1.00 84.94 91 THR A CA 1
ATOM 738 C C . THR A 1 91 ? 4.590 -6.162 -10.052 1.00 84.94 91 THR A C 1
ATOM 740 O O . THR A 1 91 ? 3.738 -6.668 -9.324 1.00 84.94 91 THR A O 1
ATOM 743 N N . GLY A 1 92 ? 5.292 -5.083 -9.693 1.00 84.56 92 GLY A N 1
ATOM 744 C CA . GLY A 1 92 ? 5.113 -4.423 -8.400 1.00 84.56 92 GLY A CA 1
ATOM 745 C C . GLY A 1 92 ? 3.681 -3.917 -8.185 1.00 84.56 92 GLY A C 1
ATOM 746 O O . GLY A 1 92 ? 3.074 -4.177 -7.146 1.00 84.56 92 GLY A O 1
ATOM 747 N N . ALA A 1 93 ? 3.087 -3.247 -9.179 1.00 90.56 93 ALA A N 1
ATOM 748 C CA . ALA A 1 93 ? 1.699 -2.785 -9.085 1.00 90.56 93 ALA A CA 1
ATOM 749 C C . ALA A 1 93 ? 0.701 -3.953 -8.968 1.00 90.56 93 ALA A C 1
ATOM 751 O O . ALA A 1 93 ? -0.220 -3.904 -8.148 1.00 90.56 93 ALA A O 1
ATOM 752 N N . LEU A 1 94 ? 0.906 -5.022 -9.743 1.00 89.81 94 LEU A N 1
ATOM 753 C CA . LEU A 1 94 ? 0.054 -6.210 -9.719 1.00 89.81 94 LEU A CA 1
ATOM 754 C C . LEU A 1 94 ? 0.151 -6.953 -8.380 1.00 89.81 94 LEU A C 1
ATOM 756 O O . LEU A 1 94 ? -0.869 -7.353 -7.822 1.00 89.81 94 LEU A O 1
ATOM 760 N N . GLN A 1 95 ? 1.355 -7.074 -7.825 1.00 87.25 95 GLN A N 1
ATOM 761 C CA . GLN A 1 95 ? 1.593 -7.669 -6.513 1.00 87.25 95 GLN A CA 1
ATOM 762 C C . GLN A 1 95 ? 0.835 -6.920 -5.410 1.00 87.25 95 GLN A C 1
ATOM 764 O O . GLN A 1 95 ? 0.135 -7.549 -4.614 1.00 87.25 95 GLN A O 1
ATOM 769 N N . ILE A 1 96 ? 0.911 -5.583 -5.389 1.00 88.31 96 ILE A N 1
ATOM 770 C CA . ILE A 1 96 ? 0.161 -4.762 -4.424 1.00 88.31 96 ILE A CA 1
ATOM 771 C C . ILE A 1 96 ? -1.346 -5.010 -4.562 1.00 88.31 96 ILE A C 1
ATOM 773 O O . ILE A 1 96 ? -2.025 -5.228 -3.555 1.00 88.31 96 ILE A O 1
ATOM 777 N N . ALA A 1 97 ? -1.866 -5.029 -5.794 1.00 91.12 97 ALA A N 1
ATOM 778 C CA . ALA A 1 97 ? -3.282 -5.274 -6.055 1.00 91.12 97 ALA A CA 1
ATOM 779 C C . ALA A 1 97 ? -3.738 -6.659 -5.566 1.00 91.12 97 ALA A C 1
ATOM 781 O O . ALA A 1 97 ? -4.759 -6.760 -4.885 1.00 91.12 97 ALA A O 1
ATOM 782 N N . VAL A 1 98 ? -2.973 -7.713 -5.867 1.00 89.44 98 VAL A N 1
ATOM 783 C CA . VAL A 1 98 ? -3.278 -9.093 -5.452 1.00 89.44 98 VAL A CA 1
ATOM 784 C C . VAL A 1 98 ? -3.270 -9.221 -3.931 1.00 89.44 98 VAL A C 1
ATOM 786 O O . VAL A 1 98 ? -4.194 -9.799 -3.360 1.00 89.44 98 VAL A O 1
ATOM 789 N N . ILE A 1 99 ? -2.283 -8.640 -3.249 1.00 85.56 99 ILE A N 1
ATOM 790 C CA . ILE A 1 99 ? -2.219 -8.688 -1.783 1.00 85.56 99 ILE A CA 1
ATOM 791 C C . ILE A 1 99 ? -3.413 -7.945 -1.177 1.00 85.56 99 ILE A C 1
ATOM 793 O O . ILE A 1 99 ? -4.111 -8.493 -0.323 1.00 85.56 99 ILE A O 1
ATOM 797 N N . MET A 1 100 ? -3.713 -6.730 -1.644 1.00 89.44 100 MET A N 1
ATOM 798 C CA . MET A 1 100 ? -4.894 -5.993 -1.179 1.00 89.44 100 MET A CA 1
ATOM 799 C C . MET A 1 100 ? -6.190 -6.767 -1.417 1.00 89.44 100 MET A C 1
ATOM 801 O O . MET A 1 100 ? -7.074 -6.747 -0.561 1.00 89.44 100 MET A O 1
ATOM 805 N N . LEU A 1 101 ? -6.292 -7.479 -2.539 1.00 90.75 101 LEU A N 1
ATOM 806 C CA . LEU A 1 101 ? -7.436 -8.324 -2.855 1.00 90.75 101 LEU A CA 1
ATOM 807 C C . LEU A 1 101 ? -7.591 -9.470 -1.847 1.00 90.75 101 LEU A C 1
ATOM 809 O O . LEU A 1 101 ? -8.668 -9.620 -1.269 1.00 90.75 101 LEU A O 1
ATOM 813 N N . VAL A 1 102 ? -6.521 -10.226 -1.581 1.00 87.81 102 VAL A N 1
ATOM 814 C CA . VAL A 1 102 ? -6.519 -11.319 -0.589 1.00 87.81 102 VAL A CA 1
ATOM 815 C C . VAL A 1 102 ? -6.967 -10.808 0.782 1.00 87.81 102 VAL A C 1
ATOM 817 O O . VAL A 1 102 ? -7.845 -11.392 1.413 1.00 87.81 102 VAL A O 1
ATOM 820 N N . PHE A 1 103 ? -6.436 -9.670 1.224 1.00 85.31 103 PHE A N 1
ATOM 821 C CA . PHE A 1 103 ? -6.777 -9.102 2.530 1.00 85.31 103 PHE A CA 1
ATOM 822 C C . PHE A 1 103 ? -8.192 -8.525 2.602 1.00 85.31 103 PHE A C 1
ATOM 824 O O . PHE A 1 103 ? -8.861 -8.638 3.633 1.00 85.31 103 PHE A O 1
ATOM 831 N N . SER A 1 104 ? -8.691 -7.975 1.495 1.00 88.56 104 SER A N 1
ATOM 832 C CA . SER A 1 104 ? -10.092 -7.572 1.377 1.00 88.56 104 SER A CA 1
ATOM 833 C C . SER A 1 104 ? -11.038 -8.775 1.523 1.00 88.56 104 SER A C 1
ATOM 835 O O . SER A 1 104 ? -12.041 -8.683 2.241 1.00 88.56 104 SER A O 1
ATOM 837 N N . PHE A 1 105 ? -10.685 -9.928 0.931 1.00 89.31 105 PHE A N 1
ATOM 838 C CA . PHE A 1 105 ? -11.438 -11.182 1.076 1.00 89.31 105 PHE A CA 1
ATOM 839 C C . PHE A 1 105 ? -11.408 -11.736 2.501 1.00 89.31 105 PHE A C 1
ATOM 841 O O . PHE A 1 105 ? -12.439 -12.183 3.001 1.00 89.31 105 PHE A O 1
ATOM 848 N N . LEU A 1 106 ? -10.270 -11.635 3.190 1.00 86.06 106 LEU A N 1
ATOM 849 C CA . LEU A 1 106 ? -10.140 -12.035 4.595 1.00 86.06 106 LEU A CA 1
ATOM 850 C C . LEU A 1 106 ? -10.853 -11.084 5.577 1.00 86.06 106 LEU A C 1
ATOM 852 O O . LEU A 1 106 ? -10.776 -11.297 6.782 1.00 86.06 106 LEU A O 1
ATOM 856 N N . ARG A 1 107 ? -11.556 -10.048 5.090 1.00 86.75 107 ARG A N 1
ATOM 857 C CA . ARG A 1 107 ? -12.195 -8.984 5.893 1.00 86.75 107 ARG A CA 1
ATOM 858 C C . ARG A 1 107 ? -11.216 -8.164 6.743 1.00 86.75 107 ARG A C 1
ATOM 860 O O . ARG A 1 107 ? -11.625 -7.524 7.708 1.00 86.75 107 ARG A O 1
ATOM 867 N N . PHE A 1 108 ? -9.950 -8.104 6.336 1.00 86.56 108 PHE A N 1
ATOM 868 C CA . PHE A 1 108 ? -8.918 -7.262 6.945 1.00 86.56 108 PHE A CA 1
ATOM 869 C C . PHE A 1 108 ? -8.325 -6.301 5.903 1.00 86.56 108 PHE A C 1
ATOM 871 O O . PHE A 1 108 ? -7.143 -6.412 5.575 1.00 86.56 108 PHE A O 1
ATOM 878 N N . PRO A 1 109 ? -9.126 -5.376 5.334 1.00 88.00 109 PRO A N 1
ATOM 879 C CA . PRO A 1 109 ? -8.668 -4.491 4.268 1.00 88.00 109 PRO A CA 1
ATOM 880 C C . PRO A 1 109 ? -7.428 -3.698 4.696 1.00 88.00 109 PRO A C 1
ATOM 882 O O . PRO A 1 109 ? -7.402 -3.052 5.741 1.00 88.00 109 PRO A O 1
ATOM 885 N N . LEU A 1 110 ? -6.395 -3.722 3.857 1.00 83.25 110 LEU A N 1
ATOM 886 C CA . LEU A 1 110 ? -5.088 -3.130 4.149 1.00 83.25 110 LEU A CA 1
ATOM 887 C C . LEU A 1 110 ? -5.143 -1.643 4.560 1.00 83.25 110 LEU A C 1
ATOM 889 O O . LEU A 1 110 ? -4.555 -1.292 5.587 1.00 83.25 110 LEU A O 1
ATOM 893 N N . PRO A 1 111 ? -5.882 -0.769 3.841 1.00 87.62 111 PRO A N 1
ATOM 894 C CA . PRO A 1 111 ? -6.018 0.634 4.232 1.00 87.62 111 PRO A CA 1
ATOM 895 C C . PRO A 1 111 ? -6.612 0.823 5.635 1.00 87.62 111 PRO A C 1
ATOM 897 O O . PRO A 1 111 ? -6.222 1.751 6.340 1.00 87.62 111 PRO A O 1
ATOM 900 N N . MET A 1 112 ? -7.506 -0.075 6.066 1.00 88.00 112 MET A N 1
ATOM 901 C CA . MET A 1 112 ? -8.096 -0.046 7.408 1.00 88.00 112 MET A CA 1
ATOM 902 C C . MET A 1 112 ? -7.044 -0.312 8.472 1.00 88.00 112 MET A C 1
ATOM 904 O O . MET A 1 112 ? -6.946 0.444 9.428 1.00 88.00 112 MET A O 1
ATOM 908 N N . LEU A 1 113 ? -6.235 -1.358 8.297 1.00 82.19 113 LEU A N 1
ATOM 909 C CA . LEU A 1 113 ? -5.199 -1.728 9.263 1.00 82.19 113 LEU A CA 1
ATOM 910 C C . LEU A 1 113 ? -4.168 -0.609 9.429 1.00 82.19 113 LEU A C 1
ATOM 912 O O . LEU A 1 113 ? -3.766 -0.294 10.549 1.00 82.19 113 LEU A O 1
ATOM 916 N N . LEU A 1 114 ? -3.786 0.032 8.322 1.00 79.00 114 LEU A N 1
ATOM 917 C CA . LEU A 1 114 ? -2.883 1.181 8.334 1.00 79.00 114 LEU A CA 1
ATOM 918 C C . LEU A 1 114 ? -3.507 2.392 9.048 1.00 79.00 114 LEU A C 1
ATOM 920 O O . LEU A 1 114 ? -2.855 3.066 9.852 1.00 79.00 114 LEU A O 1
ATOM 924 N N . ALA A 1 115 ? -4.787 2.656 8.788 1.00 81.81 115 ALA A N 1
ATOM 925 C CA . ALA A 1 115 ? -5.507 3.755 9.413 1.00 81.81 115 ALA A CA 1
ATOM 926 C C . ALA A 1 115 ? -5.740 3.511 10.911 1.00 81.81 115 ALA A C 1
ATOM 928 O O . ALA A 1 115 ? -5.522 4.417 11.709 1.00 81.81 115 ALA A O 1
ATOM 929 N N . GLU A 1 116 ? -6.111 2.296 11.319 1.00 81.81 116 GLU A N 1
ATOM 930 C CA . GLU A 1 116 ? -6.267 1.907 12.725 1.00 81.81 116 GLU A CA 1
ATOM 931 C C . GLU A 1 116 ? -4.933 1.890 13.478 1.00 81.81 116 GLU A C 1
ATOM 933 O O . GLU A 1 116 ? -4.900 2.183 14.677 1.00 81.81 116 GLU A O 1
ATOM 938 N N . ALA A 1 117 ? -3.824 1.559 12.808 1.00 72.25 117 ALA A N 1
ATOM 939 C CA . ALA A 1 117 ? -2.501 1.700 13.405 1.00 72.25 117 ALA A CA 1
ATOM 940 C C . ALA A 1 117 ? -2.241 3.163 13.789 1.00 72.25 117 ALA A C 1
ATOM 942 O O . ALA A 1 117 ? -1.759 3.417 14.890 1.00 72.25 117 ALA A O 1
ATOM 943 N N . THR A 1 118 ? -2.653 4.096 12.926 1.00 71.81 118 THR A N 1
ATOM 944 C CA . THR A 1 118 ? -2.386 5.533 13.066 1.00 71.81 118 THR A CA 1
ATOM 945 C C . THR A 1 118 ? -3.394 6.269 13.959 1.00 71.81 118 THR A C 1
ATOM 947 O O . THR A 1 118 ? -3.007 7.163 14.710 1.00 71.81 118 THR A O 1
ATOM 950 N N . TYR A 1 119 ? -4.680 5.905 13.908 1.00 75.00 119 TYR A N 1
ATOM 951 C CA . TYR A 1 119 ? -5.777 6.618 14.570 1.00 75.00 119 TYR A CA 1
ATOM 952 C C . TYR A 1 119 ? -6.587 5.694 15.486 1.00 75.00 119 TYR A C 1
ATOM 954 O O . TYR A 1 119 ? -7.354 4.843 15.036 1.00 75.00 119 TYR A O 1
ATOM 962 N N . GLU A 1 120 ? -6.499 5.916 16.798 1.00 75.56 120 GLU A N 1
ATOM 963 C CA . GLU A 1 120 ? -7.202 5.088 17.788 1.00 75.56 120 GLU A CA 1
ATOM 964 C C . GLU A 1 120 ? -8.725 5.251 17.772 1.00 75.56 120 GLU A C 1
ATOM 966 O O . GLU A 1 120 ? -9.443 4.285 18.026 1.00 75.56 120 GLU A O 1
ATOM 971 N N . HIS A 1 121 ? -9.232 6.438 17.421 1.00 79.06 121 HIS A N 1
ATOM 972 C CA . HIS A 1 121 ? -10.671 6.683 17.265 1.00 79.06 121 HIS A CA 1
ATOM 973 C C . HIS A 1 121 ? -11.317 5.652 16.328 1.00 79.06 121 HIS A C 1
ATOM 975 O O . HIS A 1 121 ? -12.405 5.147 16.616 1.00 79.06 121 HIS A O 1
ATOM 981 N N . LEU A 1 122 ? -10.640 5.300 15.236 1.00 81.12 122 LEU A N 1
ATOM 982 C CA . LEU A 1 122 ? -11.157 4.355 14.254 1.00 81.12 122 LEU A CA 1
ATOM 983 C C . LEU A 1 122 ? -11.394 2.964 14.853 1.00 81.12 122 LEU A C 1
ATOM 985 O O . LEU A 1 122 ? -12.367 2.307 14.492 1.00 81.12 122 LEU A O 1
ATOM 989 N N . LYS A 1 123 ? -10.593 2.564 15.848 1.00 81.00 123 LYS A N 1
ATOM 990 C CA . LYS A 1 123 ? -10.806 1.315 16.594 1.00 81.00 123 LYS A CA 1
ATOM 991 C C . LYS A 1 123 ? -12.070 1.361 17.445 1.00 81.00 123 LYS A C 1
ATOM 993 O O . LYS A 1 123 ? -12.745 0.345 17.590 1.00 81.00 123 LYS A O 1
ATOM 998 N N . ALA A 1 124 ? -12.386 2.513 18.040 1.00 83.56 124 ALA A N 1
ATOM 999 C CA . ALA A 1 124 ? -13.627 2.676 18.793 1.00 83.56 124 ALA A CA 1
ATOM 1000 C C . ALA A 1 124 ? -14.843 2.570 17.862 1.00 83.56 124 ALA A C 1
ATOM 1002 O O . ALA A 1 124 ? -15.807 1.887 18.199 1.00 83.56 124 ALA A O 1
ATOM 1003 N N . LEU A 1 125 ? -14.749 3.155 16.663 1.00 83.06 125 LEU A N 1
ATOM 1004 C CA . LEU A 1 125 ? -15.808 3.076 15.659 1.00 83.06 125 LEU A CA 1
ATOM 1005 C C . LEU A 1 125 ? -16.023 1.641 15.157 1.00 83.06 125 LEU A C 1
ATOM 1007 O O . LEU A 1 125 ? -17.164 1.197 15.079 1.00 83.06 125 LEU A O 1
ATOM 1011 N N . HIS A 1 126 ? -14.944 0.889 14.908 1.00 86.50 126 HIS A N 1
ATOM 1012 C CA . HIS A 1 126 ? -15.016 -0.539 14.580 1.00 86.50 126 HIS A CA 1
ATOM 1013 C C . HIS A 1 126 ? -15.770 -1.323 15.667 1.00 86.50 126 HIS A C 1
ATOM 1015 O O . HIS A 1 126 ? -16.660 -2.108 15.356 1.00 86.50 126 HIS A O 1
ATOM 1021 N N . ARG A 1 127 ? -15.481 -1.086 16.955 1.00 86.06 127 ARG A N 1
ATOM 1022 C CA . ARG A 1 127 ? -16.188 -1.771 18.056 1.00 86.06 127 ARG A CA 1
ATOM 1023 C C . ARG A 1 127 ? -17.681 -1.443 18.109 1.00 86.06 127 ARG A C 1
ATOM 1025 O O . ARG A 1 127 ? -18.455 -2.291 18.536 1.00 86.06 127 ARG A O 1
ATOM 1032 N N . GLN A 1 128 ? -18.063 -0.229 17.722 1.00 85.50 128 GLN A N 1
ATOM 1033 C CA . GLN A 1 128 ? -19.446 0.236 17.792 1.00 85.50 128 GLN A CA 1
ATOM 1034 C C . GLN A 1 128 ? -20.282 -0.218 16.584 1.00 85.50 128 GLN A C 1
ATOM 1036 O O . GLN A 1 128 ? -21.435 -0.596 16.764 1.00 85.50 128 GLN A O 1
ATOM 1041 N N . PHE A 1 129 ? -19.700 -0.223 15.378 1.00 85.62 129 PHE A N 1
ATOM 1042 C CA . PHE A 1 129 ? -20.387 -0.549 14.119 1.00 85.62 129 PHE A CA 1
ATOM 1043 C C . PHE A 1 129 ? -19.545 -1.494 13.238 1.00 85.62 129 PHE A C 1
ATOM 1045 O O . PHE A 1 129 ? -19.080 -1.090 12.170 1.00 85.62 129 PHE A O 1
ATOM 1052 N N . PRO A 1 130 ? -19.308 -2.753 13.652 1.00 87.50 130 PRO A N 1
ATOM 1053 C CA . PRO A 1 130 ? -18.314 -3.621 13.014 1.00 87.50 130 PRO A CA 1
ATOM 1054 C C . PRO A 1 130 ? -18.612 -3.917 11.537 1.00 87.50 130 PRO A C 1
ATOM 1056 O O . PRO A 1 130 ? -17.739 -3.751 10.684 1.00 87.50 130 PRO A O 1
ATOM 1059 N N . ASP A 1 131 ? -19.845 -4.300 11.202 1.00 88.25 131 ASP A N 1
ATOM 1060 C CA . ASP A 1 131 ? -20.194 -4.708 9.836 1.00 88.25 131 ASP A CA 1
ATOM 1061 C C . ASP A 1 131 ? -20.169 -3.540 8.843 1.00 88.25 131 ASP A C 1
ATOM 1063 O O . ASP A 1 131 ? -19.675 -3.663 7.718 1.00 88.25 131 ASP A O 1
ATOM 1067 N N . GLU A 1 132 ? -20.689 -2.384 9.247 1.00 87.94 132 GLU A N 1
ATOM 1068 C CA . GLU A 1 132 ? -20.757 -1.195 8.396 1.00 87.94 132 GLU A CA 1
ATOM 1069 C C . GLU A 1 132 ? -19.375 -0.566 8.209 1.00 87.94 132 GLU A C 1
ATOM 1071 O O . GLU A 1 132 ? -19.030 -0.142 7.098 1.00 87.94 132 GLU A O 1
ATOM 1076 N N . TYR A 1 133 ? -18.559 -0.581 9.266 1.00 88.38 133 TYR A N 1
ATOM 1077 C CA . TYR A 1 133 ? -17.167 -0.154 9.233 1.00 88.38 133 TYR A CA 1
ATOM 1078 C C . TYR A 1 133 ? -16.342 -1.012 8.266 1.00 88.38 133 TYR A C 1
ATOM 1080 O O . TYR A 1 133 ? -15.685 -0.470 7.373 1.00 88.38 133 TYR A O 1
ATOM 1088 N N . ILE A 1 134 ? -16.436 -2.344 8.357 1.00 90.19 134 ILE A N 1
ATOM 1089 C CA . ILE A 1 134 ? -15.724 -3.253 7.443 1.00 90.19 134 ILE A CA 1
ATOM 1090 C C . ILE A 1 134 ? -16.187 -3.045 5.996 1.00 90.19 134 ILE A C 1
ATOM 1092 O O . ILE A 1 134 ? -15.351 -2.926 5.099 1.00 90.19 134 ILE A O 1
ATOM 1096 N N . ARG A 1 135 ? -17.500 -2.937 5.742 1.00 91.12 135 ARG A N 1
ATOM 1097 C CA . ARG A 1 135 ? -18.030 -2.693 4.384 1.00 91.12 135 ARG A CA 1
ATOM 1098 C C . ARG A 1 135 ? -17.516 -1.385 3.785 1.00 91.12 135 ARG A C 1
ATOM 1100 O O . ARG A 1 135 ? -17.219 -1.334 2.591 1.00 91.12 135 ARG A O 1
ATOM 1107 N N . MET A 1 136 ? -17.413 -0.324 4.586 1.00 92.44 136 MET A N 1
ATOM 1108 C CA . MET A 1 136 ? -16.831 0.946 4.147 1.00 92.44 136 MET A CA 1
ATOM 1109 C C . MET A 1 136 ? -15.373 0.753 3.714 1.00 92.44 136 MET A C 1
ATOM 1111 O O . MET A 1 136 ? -14.998 1.158 2.612 1.00 92.44 136 MET A O 1
ATOM 1115 N N . TRP A 1 137 ? -14.567 0.090 4.540 1.00 93.25 137 TRP A N 1
ATOM 1116 C CA . TRP A 1 137 ? -13.163 -0.148 4.220 1.00 93.25 137 TRP A CA 1
ATOM 1117 C C . TRP A 1 137 ? -12.946 -1.113 3.061 1.00 93.25 137 TRP A C 1
ATOM 1119 O O . TRP A 1 137 ? -11.991 -0.934 2.309 1.00 93.25 137 TRP A O 1
ATOM 1129 N N . GLN A 1 138 ? -13.838 -2.079 2.847 1.00 93.06 138 GLN A N 1
ATOM 1130 C CA . GLN A 1 138 ? -13.810 -2.925 1.653 1.00 93.06 138 GLN A CA 1
ATOM 1131 C C . GLN A 1 138 ? -14.032 -2.111 0.374 1.00 93.06 138 GLN A C 1
ATOM 1133 O O . GLN A 1 138 ? -13.347 -2.355 -0.617 1.00 93.06 138 GLN A O 1
ATOM 1138 N N . LYS A 1 139 ? -14.913 -1.100 0.390 1.00 93.62 139 LYS A N 1
ATOM 1139 C CA . LYS A 1 139 ? -15.090 -0.187 -0.756 1.00 93.62 139 LYS A CA 1
ATOM 1140 C C . LYS A 1 139 ? -13.830 0.634 -1.027 1.00 93.62 139 LYS A C 1
ATOM 1142 O O . LYS A 1 139 ? -13.411 0.741 -2.177 1.00 93.62 139 LYS A O 1
ATOM 1147 N N . ILE A 1 140 ? -13.204 1.170 0.024 1.00 94.25 140 ILE A N 1
ATOM 1148 C CA . ILE A 1 140 ? -11.931 1.899 -0.095 1.00 94.25 140 ILE A CA 1
ATOM 1149 C C . ILE A 1 140 ? -10.841 0.965 -0.639 1.00 94.25 140 ILE A C 1
ATOM 1151 O O . ILE A 1 140 ? -10.143 1.316 -1.585 1.00 94.25 140 ILE A O 1
ATOM 1155 N N . SER A 1 141 ? -10.734 -0.252 -0.106 1.00 94.19 141 SER A N 1
ATOM 1156 C CA . SER A 1 141 ? -9.770 -1.249 -0.578 1.00 94.19 141 SER A CA 1
ATOM 1157 C C . SER A 1 141 ? -10.009 -1.629 -2.041 1.00 94.19 141 SER A C 1
ATOM 1159 O O . SER A 1 141 ? -9.048 -1.749 -2.793 1.00 94.19 141 SER A O 1
ATOM 1161 N N . ALA A 1 142 ? -11.265 -1.774 -2.475 1.00 94.69 142 ALA A N 1
ATOM 1162 C CA . ALA A 1 142 ? -11.604 -2.043 -3.872 1.00 94.69 142 ALA A CA 1
ATOM 1163 C C . ALA A 1 142 ? -11.149 -0.909 -4.801 1.00 94.69 142 ALA A C 1
ATOM 1165 O O . ALA A 1 142 ? -10.582 -1.177 -5.857 1.00 94.69 142 ALA A O 1
ATOM 1166 N N . MET A 1 143 ? -11.321 0.350 -4.387 1.00 95.44 143 MET A N 1
ATOM 1167 C CA . MET A 1 143 ? -10.811 1.506 -5.130 1.00 95.44 143 MET A CA 1
ATOM 1168 C C . MET A 1 143 ? -9.284 1.447 -5.282 1.00 95.44 143 MET A C 1
ATOM 1170 O O . MET A 1 143 ? -8.776 1.625 -6.385 1.00 95.44 143 MET A O 1
ATOM 1174 N N . TRP A 1 144 ? -8.554 1.141 -4.204 1.00 95.25 144 TRP A N 1
ATOM 1175 C CA . TRP A 1 144 ? -7.096 0.990 -4.261 1.00 95.25 144 TRP A CA 1
ATOM 1176 C C . TRP A 1 144 ? -6.683 -0.134 -5.217 1.00 95.25 144 TRP A C 1
ATOM 1178 O O . TRP A 1 144 ? -5.839 0.087 -6.083 1.00 95.25 144 TRP A O 1
ATOM 1188 N N . ILE A 1 145 ? -7.313 -1.310 -5.110 1.00 95.00 145 ILE A N 1
ATOM 1189 C CA . ILE A 1 145 ? -7.060 -2.458 -5.996 1.00 95.00 145 ILE A CA 1
ATOM 1190 C C . ILE A 1 145 ? -7.257 -2.057 -7.462 1.00 95.00 145 ILE A C 1
ATOM 1192 O O . ILE A 1 145 ? -6.378 -2.311 -8.283 1.00 95.00 145 ILE A O 1
ATOM 1196 N N . LEU A 1 146 ? -8.365 -1.386 -7.790 1.00 96.38 146 LEU A N 1
ATOM 1197 C CA . LEU A 1 146 ? -8.643 -0.923 -9.153 1.00 96.38 146 LEU A CA 1
ATOM 1198 C C . LEU A 1 146 ? -7.599 0.083 -9.648 1.00 96.38 146 LEU A C 1
ATOM 1200 O O . LEU A 1 146 ? -7.166 -0.012 -10.794 1.00 96.38 146 LEU A O 1
ATOM 1204 N N . CYS A 1 147 ? -7.145 1.007 -8.800 1.00 96.00 147 CYS A N 1
ATOM 1205 C CA . CYS A 1 147 ? -6.089 1.949 -9.166 1.00 96.00 147 CYS A CA 1
ATOM 1206 C C . CYS A 1 147 ? -4.748 1.250 -9.432 1.00 96.00 147 CYS A C 1
ATOM 1208 O O . CYS A 1 147 ? -4.068 1.605 -10.394 1.00 96.00 147 CYS A O 1
ATOM 1210 N N . PHE A 1 148 ? -4.370 0.243 -8.638 1.00 94.69 148 PHE A N 1
ATOM 1211 C CA . PHE A 1 148 ? -3.135 -0.514 -8.877 1.00 94.69 148 PHE A CA 1
ATOM 1212 C C . PHE A 1 148 ? -3.226 -1.435 -10.096 1.00 94.69 148 PHE A C 1
ATOM 1214 O O . PHE A 1 148 ? -2.259 -1.526 -10.851 1.00 94.69 148 PHE A O 1
ATOM 1221 N N . LEU A 1 149 ? -4.386 -2.045 -10.352 1.00 95.69 149 LEU A N 1
ATOM 1222 C CA . LEU A 1 149 ? -4.634 -2.775 -11.599 1.00 95.69 149 LEU A CA 1
ATOM 1223 C C . LEU A 1 149 ? -4.575 -1.840 -12.811 1.00 95.69 149 LEU A C 1
ATOM 1225 O O . LEU A 1 149 ? -3.935 -2.168 -13.805 1.00 95.69 149 LEU A O 1
ATOM 1229 N N . GLY A 1 150 ? -5.173 -0.650 -12.711 1.00 95.69 150 GLY A N 1
ATOM 1230 C CA . GLY A 1 150 ? -5.082 0.388 -13.737 1.00 95.69 150 GLY A CA 1
ATOM 1231 C C . GLY A 1 150 ? -3.640 0.834 -13.978 1.00 95.69 150 GLY A C 1
ATOM 1232 O O . GLY A 1 150 ? -3.210 0.923 -15.123 1.00 95.69 150 GLY A O 1
ATOM 1233 N N . LYS A 1 151 ? -2.852 1.028 -12.914 1.00 94.25 151 LYS A N 1
ATOM 1234 C CA . LYS A 1 151 ? -1.415 1.320 -13.013 1.00 94.25 151 LYS A CA 1
ATOM 1235 C C . LYS A 1 151 ? -0.657 0.201 -13.735 1.00 94.25 151 LYS A C 1
ATOM 1237 O O . LYS A 1 151 ? 0.133 0.496 -14.627 1.00 94.25 151 LYS A O 1
ATOM 1242 N N . ALA A 1 152 ? -0.901 -1.061 -13.379 1.00 93.81 152 ALA A N 1
ATOM 1243 C CA . ALA A 1 152 ? -0.278 -2.204 -14.046 1.00 93.81 152 ALA A CA 1
ATOM 1244 C C . ALA A 1 152 ? -0.651 -2.255 -15.538 1.00 93.81 152 ALA A C 1
ATOM 1246 O O . ALA A 1 152 ? 0.227 -2.422 -16.381 1.00 93.81 152 ALA A O 1
ATOM 1247 N N . LEU A 1 153 ? -1.927 -2.027 -15.866 1.00 94.75 153 LEU A N 1
ATOM 1248 C CA . LEU A 1 153 ? -2.410 -1.959 -17.245 1.00 94.75 153 LEU A CA 1
ATOM 1249 C C . LEU A 1 153 ? -1.738 -0.827 -18.029 1.00 94.75 153 LEU A C 1
ATOM 1251 O O . LEU A 1 153 ? -1.344 -1.024 -19.172 1.00 94.75 153 LEU A O 1
ATOM 1255 N N . VAL A 1 154 ? -1.565 0.342 -17.418 1.00 93.94 154 VAL A N 1
ATOM 1256 C CA . VAL A 1 154 ? -0.870 1.469 -18.045 1.00 93.94 154 VAL A CA 1
ATOM 1257 C C . VAL A 1 154 ? 0.577 1.096 -18.390 1.00 93.94 154 VAL A C 1
ATOM 1259 O O . VAL A 1 154 ? 0.993 1.308 -19.524 1.00 93.94 154 VAL A O 1
ATOM 1262 N N . PHE A 1 155 ? 1.325 0.463 -17.478 1.00 92.12 155 PHE A N 1
ATOM 1263 C CA . PHE A 1 155 ? 2.684 -0.008 -17.789 1.00 92.12 155 PHE A CA 1
ATOM 1264 C C . PHE A 1 155 ? 2.713 -1.120 -18.844 1.00 92.12 155 PHE A C 1
ATOM 1266 O O . PHE A 1 155 ? 3.619 -1.138 -19.674 1.00 92.12 155 PHE A O 1
ATOM 1273 N N . TYR A 1 156 ? 1.709 -1.998 -18.857 1.00 89.81 156 TYR A N 1
ATOM 1274 C CA . TYR A 1 156 ? 1.553 -3.017 -19.895 1.00 89.81 156 TYR A CA 1
ATOM 1275 C C . TYR A 1 156 ? 1.305 -2.405 -21.284 1.00 89.81 156 TYR A C 1
ATOM 1277 O O . TYR A 1 156 ? 1.891 -2.832 -22.274 1.00 89.81 156 TYR A O 1
ATOM 1285 N N . LEU A 1 157 ? 0.470 -1.371 -21.381 1.00 91.19 157 LEU A N 1
ATOM 1286 C CA . LEU A 1 157 ? 0.216 -0.686 -22.653 1.00 91.19 157 LEU A CA 1
ATOM 1287 C C . LEU A 1 157 ? 1.417 0.161 -23.111 1.00 91.19 157 LEU A C 1
ATOM 1289 O O . LEU A 1 157 ? 1.574 0.422 -24.302 1.00 91.19 157 LEU A O 1
ATOM 1293 N N . SER A 1 158 ? 2.298 0.540 -22.185 1.00 90.25 158 SER A N 1
ATOM 1294 C CA . SER A 1 158 ? 3.512 1.323 -22.441 1.00 90.25 158 SER A CA 1
ATOM 1295 C C . SER A 1 158 ? 4.767 0.481 -22.706 1.00 90.25 158 SER A C 1
ATOM 1297 O O . SER A 1 158 ? 5.880 0.993 -22.583 1.00 90.25 158 SER A O 1
ATOM 1299 N N . LEU A 1 159 ? 4.629 -0.784 -23.122 1.00 84.75 159 LEU A N 1
ATOM 1300 C CA . LEU A 1 159 ? 5.774 -1.654 -23.446 1.00 84.75 159 LEU A CA 1
ATOM 1301 C C . LEU A 1 159 ? 6.694 -1.089 -24.544 1.00 84.75 159 LEU A C 1
ATOM 1303 O O . LEU A 1 159 ? 7.889 -1.360 -24.533 1.00 84.75 159 LEU A O 1
ATOM 1307 N N . HIS A 1 160 ? 6.159 -0.273 -25.454 1.00 85.31 160 HIS A N 1
ATOM 1308 C CA . HIS A 1 160 ? 6.916 0.359 -26.544 1.00 85.31 160 HIS A CA 1
ATOM 1309 C C . HIS A 1 160 ? 7.307 1.820 -26.256 1.00 85.31 160 HIS A C 1
ATOM 1311 O O . HIS A 1 160 ? 7.821 2.503 -27.139 1.00 85.31 160 HIS A O 1
ATOM 1317 N N . ALA A 1 161 ? 7.020 2.329 -25.054 1.00 86.81 161 ALA A N 1
ATOM 1318 C CA . ALA A 1 161 ? 7.340 3.705 -24.683 1.00 86.81 161 ALA A CA 1
ATOM 1319 C C . ALA A 1 161 ? 8.856 3.905 -24.522 1.00 86.81 161 ALA A C 1
ATOM 1321 O O . ALA A 1 161 ? 9.590 2.968 -24.199 1.00 86.81 161 ALA A O 1
ATOM 1322 N N . SER A 1 162 ? 9.331 5.137 -24.722 1.00 88.50 162 SER A N 1
ATOM 1323 C CA . SER A 1 162 ? 10.744 5.461 -24.509 1.00 88.50 162 SER A CA 1
ATOM 1324 C C . SER A 1 162 ? 11.115 5.408 -23.020 1.00 88.50 162 SER A C 1
ATOM 1326 O O . SER A 1 162 ? 10.266 5.580 -22.142 1.00 88.50 162 SER A O 1
ATOM 1328 N N . HIS A 1 163 ? 12.404 5.221 -22.719 1.00 85.25 163 HIS A N 1
ATOM 1329 C CA . HIS A 1 163 ? 12.909 5.199 -21.339 1.00 85.25 163 HIS A CA 1
ATOM 1330 C C . HIS A 1 163 ? 12.506 6.446 -20.534 1.00 85.25 163 HIS A C 1
ATOM 1332 O O . HIS A 1 163 ? 12.096 6.329 -19.379 1.00 85.25 163 HIS A O 1
ATOM 1338 N N . GLU A 1 164 ? 12.566 7.629 -21.150 1.00 88.50 164 GLU A N 1
ATOM 1339 C CA . GLU A 1 164 ? 12.174 8.896 -20.520 1.00 88.50 164 GLU A CA 1
ATOM 1340 C C . GLU A 1 164 ? 10.681 8.927 -20.166 1.00 88.50 164 GLU A C 1
ATOM 1342 O O . GLU A 1 164 ? 10.304 9.340 -19.067 1.00 88.50 164 GLU A O 1
ATOM 1347 N N . GLN A 1 165 ? 9.820 8.433 -21.063 1.00 90.62 165 GLN A N 1
ATOM 1348 C CA . GLN A 1 165 ? 8.378 8.349 -20.818 1.00 90.62 165 GLN A CA 1
ATOM 1349 C C . GLN A 1 165 ? 8.074 7.419 -19.641 1.00 90.62 165 GLN A C 1
ATOM 1351 O O . GLN A 1 165 ? 7.273 7.763 -18.773 1.00 90.62 165 GLN A O 1
ATOM 1356 N N . ILE A 1 166 ? 8.752 6.273 -19.564 1.00 88.44 166 ILE A N 1
ATOM 1357 C CA . ILE A 1 166 ? 8.569 5.298 -18.479 1.00 88.44 166 ILE A CA 1
ATOM 1358 C C . ILE A 1 166 ? 9.013 5.882 -17.139 1.00 88.44 166 ILE A C 1
ATOM 1360 O O . ILE A 1 166 ? 8.323 5.695 -16.136 1.00 88.44 166 ILE A O 1
ATOM 1364 N N . GLN A 1 167 ? 10.127 6.618 -17.108 1.00 88.00 167 GLN A N 1
ATOM 1365 C CA . GLN A 1 167 ? 10.587 7.301 -15.897 1.00 88.00 167 GLN A CA 1
ATOM 1366 C C . GLN A 1 167 ? 9.585 8.363 -15.434 1.00 88.00 167 GLN A C 1
ATOM 1368 O O . GLN A 1 167 ? 9.210 8.380 -14.260 1.00 88.00 167 GLN A O 1
ATOM 1373 N N . LEU A 1 168 ? 9.087 9.200 -16.348 1.00 91.19 168 LEU A N 1
ATOM 1374 C CA . LEU A 1 168 ? 8.073 10.209 -16.030 1.00 91.19 168 LEU A CA 1
ATOM 1375 C C . LEU A 1 168 ? 6.786 9.562 -15.493 1.00 91.19 168 LEU A C 1
ATOM 1377 O O . LEU A 1 168 ? 6.246 9.988 -14.469 1.00 91.19 168 LEU A O 1
ATOM 1381 N N . MET A 1 169 ? 6.319 8.497 -16.145 1.00 89.62 169 MET A N 1
ATOM 1382 C CA . MET A 1 169 ? 5.153 7.730 -15.703 1.00 89.62 169 MET A CA 1
ATOM 1383 C C . MET A 1 169 ? 5.379 7.085 -14.336 1.00 89.62 169 MET A C 1
ATOM 1385 O O . MET A 1 169 ? 4.477 7.101 -13.503 1.00 89.62 169 MET A O 1
ATOM 1389 N N . SER A 1 170 ? 6.577 6.560 -14.077 1.00 87.31 170 SER A N 1
ATOM 1390 C CA . SER A 1 170 ? 6.962 5.996 -12.780 1.00 87.31 170 SER A CA 1
ATOM 1391 C C . SER A 1 170 ? 6.917 7.038 -11.663 1.00 87.31 170 SER A C 1
ATOM 1393 O O . SER A 1 170 ? 6.396 6.755 -10.584 1.00 87.31 170 SER A O 1
ATOM 1395 N N . ILE A 1 171 ? 7.364 8.267 -11.931 1.00 89.12 171 ILE A N 1
ATOM 1396 C CA . ILE A 1 171 ? 7.291 9.370 -10.966 1.00 89.12 171 ILE A CA 1
ATOM 1397 C C . ILE A 1 171 ? 5.831 9.760 -10.704 1.00 89.12 171 ILE A C 1
ATOM 1399 O O . ILE A 1 171 ? 5.421 9.835 -9.546 1.00 89.12 171 ILE A O 1
ATOM 1403 N N . LEU A 1 172 ? 5.029 9.956 -11.756 1.00 89.56 172 LEU A N 1
ATOM 1404 C CA . LEU A 1 172 ? 3.626 10.383 -11.644 1.00 89.56 172 LEU A CA 1
ATOM 1405 C C . LEU A 1 172 ? 2.732 9.325 -10.978 1.00 89.56 172 LEU A C 1
ATOM 1407 O O . LEU A 1 172 ? 1.945 9.642 -10.086 1.00 89.56 172 LEU A O 1
ATOM 1411 N N . LEU A 1 173 ? 2.872 8.061 -11.381 1.00 91.12 173 LEU A N 1
ATOM 1412 C CA . LEU A 1 173 ? 2.121 6.921 -10.835 1.00 91.12 173 LEU A CA 1
ATOM 1413 C C . LEU A 1 173 ? 2.784 6.324 -9.585 1.00 91.12 173 LEU A C 1
ATOM 1415 O O . LEU A 1 173 ? 2.312 5.316 -9.049 1.00 91.12 173 LEU A O 1
ATOM 1419 N N . GLY A 1 174 ? 3.905 6.893 -9.150 1.00 87.81 174 GLY A N 1
ATOM 1420 C CA . GLY A 1 174 ? 4.642 6.524 -7.952 1.00 87.81 174 GLY A CA 1
ATOM 1421 C C . GLY A 1 174 ? 4.004 7.128 -6.708 1.00 87.81 174 GLY A C 1
ATOM 1422 O O . GLY A 1 174 ? 2.802 6.995 -6.485 1.00 87.81 174 GLY A O 1
ATOM 1423 N N . TRP A 1 175 ? 4.811 7.807 -5.894 1.00 84.88 175 TRP A N 1
ATOM 1424 C CA . TRP A 1 175 ? 4.381 8.422 -4.634 1.00 84.88 175 TRP A CA 1
ATOM 1425 C C . TRP A 1 175 ? 3.152 9.356 -4.746 1.00 84.88 175 TRP A C 1
ATOM 1427 O O . TRP A 1 175 ? 2.316 9.285 -3.840 1.00 84.88 175 TRP A O 1
ATOM 1437 N N . PRO A 1 176 ? 2.940 10.157 -5.820 1.00 89.81 176 PRO A N 1
ATOM 1438 C CA . PRO A 1 176 ? 1.783 11.051 -5.891 1.00 89.81 176 PRO A CA 1
ATOM 1439 C C . PRO A 1 176 ? 0.460 10.284 -5.920 1.00 89.81 176 PRO A C 1
ATOM 1441 O O . PRO A 1 176 ? -0.505 10.694 -5.275 1.00 89.81 176 PRO A O 1
ATOM 1444 N N . LEU A 1 177 ? 0.422 9.135 -6.606 1.00 90.69 177 LEU A N 1
ATOM 1445 C CA . LEU A 1 177 ? -0.750 8.262 -6.642 1.00 90.69 177 LEU A CA 1
ATOM 1446 C C . LEU A 1 177 ? -1.108 7.755 -5.239 1.00 90.69 177 LEU A C 1
ATOM 1448 O O . LEU A 1 177 ? -2.278 7.789 -4.861 1.00 90.69 177 LEU A O 1
ATOM 1452 N N . TYR A 1 178 ? -0.114 7.340 -4.445 1.00 86.81 178 TYR A N 1
ATOM 1453 C CA . TYR A 1 178 ? -0.343 6.929 -3.056 1.00 86.81 178 TYR A CA 1
ATOM 1454 C C . TYR A 1 178 ? -0.898 8.085 -2.218 1.00 86.81 178 TYR A C 1
ATOM 1456 O O . TYR A 1 178 ? -1.871 7.893 -1.491 1.00 86.81 178 TYR A O 1
ATOM 1464 N N . CYS A 1 179 ? -0.336 9.291 -2.345 1.00 83.50 179 CYS A N 1
ATOM 1465 C CA . CYS A 1 179 ? -0.840 10.473 -1.641 1.00 83.50 179 CYS A CA 1
ATOM 1466 C C . CYS A 1 179 ? -2.301 10.776 -2.001 1.00 83.50 179 CYS A C 1
ATOM 1468 O O . CYS A 1 179 ? -3.114 11.016 -1.107 1.00 83.50 179 CYS A O 1
ATOM 1470 N N . MET A 1 180 ? -2.652 10.710 -3.288 1.00 89.50 180 MET A N 1
ATOM 1471 C CA . MET A 1 180 ? -4.026 10.920 -3.752 1.00 89.50 180 MET A CA 1
ATOM 1472 C C . MET A 1 180 ? -4.977 9.853 -3.216 1.00 89.50 180 MET A C 1
ATOM 1474 O O . MET A 1 180 ? -6.044 10.186 -2.704 1.00 89.50 180 MET A O 1
ATOM 1478 N N . LEU A 1 181 ? -4.583 8.580 -3.259 1.00 91.25 181 LEU A N 1
ATOM 1479 C CA . LEU A 1 181 ? -5.384 7.490 -2.706 1.00 91.25 181 LEU A CA 1
ATOM 1480 C C . LEU A 1 181 ? -5.617 7.654 -1.202 1.00 91.25 181 LEU A C 1
ATOM 1482 O O . LEU A 1 181 ? -6.737 7.449 -0.730 1.00 91.25 181 LEU A O 1
ATOM 1486 N N . ILE A 1 182 ? -4.592 8.063 -0.451 1.00 86.75 182 ILE A N 1
ATOM 1487 C CA . ILE A 1 182 ? -4.701 8.350 0.986 1.00 86.75 182 ILE A CA 1
ATOM 1488 C C . ILE A 1 182 ? -5.678 9.505 1.222 1.00 86.75 182 ILE A C 1
ATOM 1490 O O . ILE A 1 182 ? -6.593 9.371 2.034 1.00 86.75 182 ILE A O 1
ATOM 1494 N N . LEU A 1 183 ? -5.533 10.610 0.490 1.00 86.56 183 LEU A N 1
ATOM 1495 C CA . LEU A 1 183 ? -6.391 11.785 0.632 1.00 86.56 183 LEU A CA 1
ATOM 1496 C C . LEU A 1 183 ? -7.857 11.454 0.317 1.00 86.56 183 LEU A C 1
ATOM 1498 O O . LEU A 1 183 ? -8.740 11.761 1.119 1.00 86.56 183 LEU A O 1
ATOM 1502 N N . VAL A 1 184 ? -8.117 10.753 -0.790 1.00 89.06 184 VAL A N 1
ATOM 1503 C CA . VAL A 1 184 ? -9.467 10.287 -1.146 1.00 89.06 184 VAL A CA 1
ATOM 1504 C C . VAL A 1 184 ? -10.024 9.350 -0.074 1.00 89.06 184 VAL A C 1
ATOM 1506 O O . VAL A 1 184 ? -11.193 9.470 0.289 1.00 89.06 184 VAL A O 1
ATOM 1509 N N . SER A 1 185 ? -9.199 8.463 0.490 1.00 89.38 185 SER A N 1
ATOM 1510 C CA . SER A 1 185 ? -9.623 7.563 1.572 1.00 89.38 185 SER A CA 1
ATOM 1511 C C . SER A 1 185 ? -10.029 8.330 2.828 1.00 89.38 185 SER A C 1
ATOM 1513 O O . SER A 1 185 ? -11.057 8.014 3.422 1.00 89.38 185 SER A O 1
ATOM 1515 N N . ILE A 1 186 ? -9.272 9.364 3.208 1.00 85.25 186 ILE A N 1
ATOM 1516 C CA . ILE A 1 186 ? -9.594 10.223 4.358 1.00 85.25 186 ILE A CA 1
ATOM 1517 C C . ILE A 1 186 ? -10.913 10.965 4.121 1.00 85.25 186 ILE A C 1
ATOM 1519 O O . ILE A 1 186 ? -11.767 10.996 5.007 1.00 85.25 186 ILE A O 1
ATOM 1523 N N . ILE A 1 187 ? -11.109 11.533 2.928 1.00 85.75 187 ILE A N 1
ATOM 1524 C CA . ILE A 1 187 ? -12.354 12.232 2.578 1.00 85.75 187 ILE A CA 1
ATOM 1525 C C . ILE A 1 187 ? -13.542 11.265 2.625 1.00 85.75 187 ILE A C 1
ATOM 1527 O O . ILE A 1 187 ? -14.539 11.552 3.291 1.00 85.75 187 ILE A O 1
ATOM 1531 N N . ALA A 1 188 ? -13.431 10.109 1.966 1.00 87.44 188 ALA A N 1
ATOM 1532 C CA . ALA A 1 188 ? -14.482 9.095 1.933 1.00 87.44 188 ALA A CA 1
ATOM 1533 C C . ALA A 1 188 ? -14.846 8.606 3.343 1.00 87.44 188 ALA A C 1
ATOM 1535 O O . ALA A 1 188 ? -16.027 8.450 3.666 1.00 87.44 188 ALA A O 1
ATOM 1536 N N . LEU A 1 189 ? -13.834 8.420 4.192 1.00 86.31 189 LEU A N 1
ATOM 1537 C CA . LEU A 1 189 ? -14.017 8.046 5.583 1.00 86.31 189 LEU A CA 1
ATOM 1538 C C . LEU A 1 189 ? -14.748 9.141 6.366 1.00 86.31 189 LEU A C 1
ATOM 1540 O O . LEU A 1 189 ? -15.759 8.848 6.993 1.00 86.31 189 LEU A O 1
ATOM 1544 N N . ASN A 1 190 ? -14.307 10.398 6.293 1.00 83.12 190 ASN A N 1
ATOM 1545 C CA . ASN A 1 190 ? -14.937 11.499 7.029 1.00 83.12 190 ASN A CA 1
ATOM 1546 C C . ASN A 1 190 ? -16.419 11.672 6.667 1.00 83.12 190 ASN A C 1
ATOM 1548 O O . ASN A 1 190 ? -17.252 11.840 7.559 1.00 83.12 190 ASN A O 1
ATOM 1552 N N . VAL A 1 191 ? -16.766 11.560 5.380 1.00 85.00 191 VAL A N 1
ATOM 1553 C CA . VAL A 1 191 ? -18.165 11.613 4.921 1.00 85.00 191 VAL A CA 1
ATOM 1554 C C . VAL A 1 191 ? -18.995 10.496 5.559 1.00 85.00 191 VAL A C 1
ATOM 1556 O O . VAL A 1 191 ? -20.118 10.733 6.009 1.00 85.00 191 VAL A O 1
ATOM 1559 N N . LYS A 1 192 ? -18.445 9.281 5.647 1.00 83.50 192 LYS A N 1
ATOM 1560 C CA . LYS A 1 192 ? -19.147 8.138 6.239 1.00 83.50 192 LYS A CA 1
ATOM 1561 C C . LYS A 1 192 ? -19.211 8.179 7.763 1.00 83.50 192 LYS A C 1
ATOM 1563 O O . LYS A 1 192 ? -20.261 7.881 8.328 1.00 83.50 192 LYS A O 1
ATOM 1568 N N . VAL A 1 193 ? -18.149 8.609 8.433 1.00 80.88 193 VAL A N 1
ATOM 1569 C CA . VAL A 1 193 ? -18.141 8.788 9.891 1.00 80.88 193 VAL A CA 1
ATOM 1570 C C . VAL A 1 193 ? -19.187 9.816 10.319 1.00 80.88 193 VAL A C 1
ATOM 1572 O O . VAL A 1 193 ? -19.942 9.563 11.255 1.00 80.88 193 VAL A O 1
ATOM 1575 N N . LEU A 1 194 ? -19.318 10.926 9.586 1.00 78.62 194 LEU A N 1
ATOM 1576 C CA . LEU A 1 194 ? -20.380 11.908 9.826 1.00 78.62 194 LEU A CA 1
ATOM 1577 C C . LEU A 1 194 ? -21.784 11.305 9.678 1.00 78.62 194 LEU A C 1
ATOM 1579 O O . LEU A 1 194 ? -22.672 11.644 10.461 1.00 78.62 194 LEU A O 1
ATOM 1583 N N . SER A 1 195 ? -21.990 10.391 8.721 1.00 79.12 195 SER A N 1
ATOM 1584 C CA . SER A 1 195 ? -23.276 9.691 8.600 1.00 79.12 195 SER A CA 1
ATOM 1585 C C . SER A 1 195 ? -23.573 8.791 9.803 1.00 79.12 195 SER A C 1
ATOM 1587 O O . SER A 1 195 ? -24.690 8.847 10.311 1.00 79.12 195 SER A O 1
ATOM 1589 N N . PHE A 1 196 ? -22.572 8.079 10.342 1.00 78.25 196 PHE A N 1
ATOM 1590 C CA . PHE A 1 196 ? -22.753 7.255 11.545 1.00 78.25 196 PHE A CA 1
ATOM 1591 C C . PHE A 1 196 ? -23.150 8.090 12.767 1.00 78.25 196 PHE A C 1
ATOM 1593 O O . PHE A 1 196 ? -24.083 7.733 13.481 1.00 78.25 196 PHE A O 1
ATOM 1600 N N . TYR A 1 197 ? -22.499 9.239 12.985 1.00 77.25 197 TYR A N 1
ATOM 1601 C CA . TYR A 1 197 ? -22.858 10.137 14.090 1.00 77.25 197 TYR A CA 1
ATOM 1602 C C . TYR A 1 197 ? -24.261 10.739 13.938 1.00 77.25 197 TYR A C 1
ATOM 1604 O O . TYR A 1 197 ? -24.973 10.930 14.925 1.00 77.25 197 TYR A O 1
ATOM 1612 N N . ARG A 1 198 ? -24.690 11.037 12.706 1.00 76.88 198 ARG A N 1
ATOM 1613 C CA . ARG A 1 198 ? -26.051 11.526 12.448 1.00 76.88 198 ARG A CA 1
ATOM 1614 C C . ARG A 1 198 ? -27.103 10.450 12.748 1.00 76.88 198 ARG A C 1
ATOM 1616 O O . ARG A 1 198 ? -28.134 10.754 13.351 1.00 76.88 198 ARG A O 1
ATOM 1623 N N . GLU A 1 199 ? -26.856 9.210 12.343 1.00 74.06 199 GLU A N 1
ATOM 1624 C CA . GLU A 1 199 ? -27.759 8.080 12.602 1.00 74.06 199 GLU A CA 1
ATOM 1625 C C . GLU A 1 199 ? -27.837 7.743 14.098 1.00 74.06 199 GLU A C 1
ATOM 1627 O O . GLU A 1 199 ? -28.930 7.528 14.626 1.00 74.06 199 GLU A O 1
ATOM 1632 N N . SER A 1 200 ? -26.718 7.810 14.830 1.00 72.50 200 SER A N 1
ATOM 1633 C CA . SER A 1 200 ? -26.742 7.597 16.281 1.00 72.50 200 SER A CA 1
ATOM 1634 C C . SER A 1 200 ? -27.578 8.660 17.003 1.00 72.50 200 SER A C 1
ATOM 1636 O O . SER A 1 200 ? -28.445 8.304 17.800 1.00 72.50 200 SER A O 1
ATOM 1638 N N . LEU A 1 201 ? -27.398 9.946 16.670 1.00 72.88 201 LEU A N 1
ATOM 1639 C CA . LEU A 1 201 ? -28.143 11.058 17.282 1.00 72.88 201 LEU A CA 1
ATOM 1640 C C . LEU A 1 201 ? -29.654 10.984 17.010 1.00 72.88 201 LEU A C 1
ATOM 1642 O O . LEU A 1 201 ? -30.464 11.271 17.889 1.00 72.88 201 LEU A O 1
ATOM 1646 N N . THR A 1 202 ? -30.051 10.581 15.802 1.00 72.06 202 THR A N 1
ATOM 1647 C CA . THR A 1 202 ? -31.475 10.429 15.450 1.00 72.06 202 THR A CA 1
ATOM 1648 C C . THR A 1 202 ? -32.118 9.230 16.147 1.00 72.06 202 THR A C 1
ATOM 1650 O O . THR A 1 202 ? -33.255 9.333 16.610 1.00 72.06 202 THR A O 1
ATOM 1653 N N . SER A 1 203 ? -31.390 8.119 16.303 1.00 66.81 203 SER A N 1
ATOM 1654 C CA . SER A 1 203 ? -31.875 6.949 17.050 1.00 66.81 203 SER A CA 1
ATOM 1655 C C . SER A 1 203 ? -32.096 7.241 18.542 1.00 66.81 203 SER A C 1
ATOM 1657 O O . SER A 1 203 ? -33.060 6.759 19.140 1.00 66.81 203 SER A O 1
ATOM 1659 N N . GLU A 1 204 ? -31.235 8.069 19.134 1.00 65.31 204 GLU A N 1
ATOM 1660 C CA . GLU A 1 204 ? -31.302 8.457 20.543 1.00 65.31 204 GLU A CA 1
ATOM 1661 C C . GLU A 1 204 ? -32.461 9.434 20.793 1.00 65.31 204 GLU A C 1
ATOM 1663 O O . GLU A 1 204 ? -33.219 9.261 21.749 1.00 65.31 204 GLU A O 1
ATOM 1668 N N . ASN A 1 205 ? -32.689 10.373 19.867 1.00 60.75 205 ASN A N 1
ATOM 1669 C CA . ASN A 1 205 ? -33.814 11.307 19.932 1.00 60.75 205 ASN A CA 1
ATOM 1670 C C . ASN A 1 205 ? -35.185 10.618 19.745 1.00 60.75 205 ASN A C 1
ATOM 1672 O O . ASN A 1 205 ? -36.180 11.003 20.352 1.00 60.75 205 ASN A O 1
ATOM 1676 N N . ASN A 1 206 ? -35.257 9.546 18.949 1.00 60.97 206 ASN A N 1
ATOM 1677 C CA . ASN A 1 206 ? -36.488 8.754 18.841 1.00 60.97 206 ASN A CA 1
ATOM 1678 C C . ASN A 1 206 ? -36.780 7.942 20.115 1.00 60.97 206 ASN A C 1
ATOM 1680 O O . ASN A 1 206 ? -37.945 7.733 20.455 1.00 60.97 206 ASN A O 1
ATOM 1684 N N . ARG A 1 207 ? -35.748 7.508 20.852 1.00 58.97 207 ARG A N 1
ATOM 1685 C CA . ARG A 1 207 ? -35.920 6.810 22.139 1.00 58.97 207 ARG A CA 1
ATOM 1686 C C . ARG A 1 207 ? -36.370 7.748 23.260 1.00 58.97 207 ARG A C 1
ATOM 1688 O O . ARG A 1 207 ? -37.195 7.342 24.076 1.00 58.97 207 ARG A O 1
ATOM 1695 N N . SER A 1 208 ? -35.879 8.987 23.298 1.00 60.41 208 SER A N 1
ATOM 1696 C CA . SER A 1 208 ? -36.343 9.987 24.270 1.00 60.41 208 SER A CA 1
ATOM 1697 C C . SER A 1 208 ? -37.801 10.391 24.027 1.00 60.41 208 SER A C 1
ATOM 1699 O O . SER A 1 208 ? -38.567 10.485 24.985 1.00 60.41 208 SER A O 1
ATOM 1701 N N . HIS A 1 209 ? -38.225 10.530 22.767 1.00 57.50 209 HIS A N 1
ATOM 1702 C CA . HIS A 1 209 ? -39.628 10.791 22.431 1.00 57.50 209 HIS A CA 1
ATOM 1703 C C . HIS A 1 209 ? -40.567 9.612 22.739 1.00 57.50 209 HIS A C 1
ATOM 1705 O O . HIS A 1 209 ? -41.684 9.838 23.199 1.00 57.50 209 HIS A O 1
ATOM 1711 N N . ALA A 1 210 ? -40.126 8.363 22.550 1.00 56.59 210 ALA A N 1
ATOM 1712 C CA . ALA A 1 210 ? -40.926 7.184 22.899 1.00 56.59 210 ALA A CA 1
ATOM 1713 C C . ALA A 1 210 ? -41.121 7.022 24.421 1.00 56.59 210 ALA A C 1
ATOM 1715 O O . ALA A 1 210 ? -42.201 6.645 24.869 1.00 56.59 210 ALA A O 1
ATOM 1716 N N . ASN A 1 211 ? -40.106 7.358 25.224 1.00 54.88 211 ASN A N 1
ATOM 1717 C CA . ASN A 1 211 ? -40.188 7.287 26.687 1.00 54.88 211 ASN A CA 1
ATOM 1718 C C . ASN A 1 211 ? -40.885 8.506 27.322 1.00 54.88 211 ASN A C 1
ATOM 1720 O O . ASN A 1 211 ? -41.344 8.419 28.457 1.00 54.88 211 ASN A O 1
ATOM 1724 N N . GLY A 1 212 ? -40.997 9.627 26.600 1.00 52.47 212 GLY A N 1
ATOM 1725 C CA . GLY A 1 212 ? -41.730 10.821 27.038 1.00 52.47 212 GLY A CA 1
ATOM 1726 C C . GLY A 1 212 ? -43.257 10.712 26.939 1.00 52.47 212 GLY A C 1
ATOM 1727 O O . GLY A 1 212 ? -43.950 11.608 27.401 1.00 52.47 212 GLY A O 1
ATOM 1728 N N . HIS A 1 213 ? -43.784 9.629 26.360 1.00 47.50 213 HIS A N 1
ATOM 1729 C CA . HIS A 1 213 ?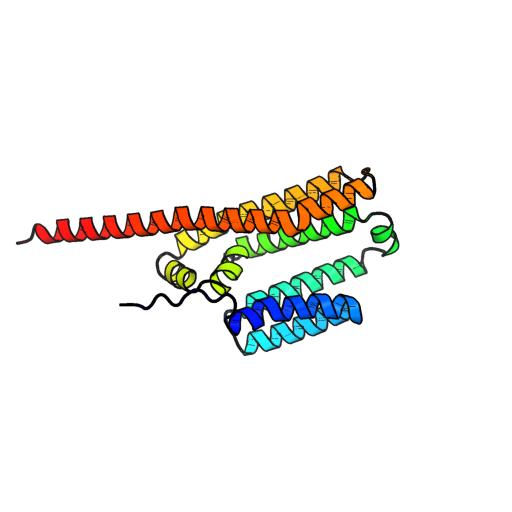 -45.226 9.368 26.238 1.00 47.50 213 HIS A CA 1
ATOM 1730 C C . HIS A 1 213 ? -45.795 8.451 27.337 1.00 47.50 213 HIS A C 1
ATOM 1732 O O . HIS A 1 213 ? -46.964 8.075 27.269 1.00 47.50 213 HIS A O 1
ATOM 1738 N N . PHE A 1 214 ? -44.985 8.088 28.338 1.00 48.59 214 PHE A N 1
ATOM 1739 C CA . PHE A 1 214 ? -45.372 7.206 29.448 1.00 48.59 214 PHE A CA 1
ATOM 1740 C C . PHE A 1 214 ? -45.517 7.911 30.811 1.00 48.59 214 PHE A C 1
ATOM 1742 O O . PHE A 1 214 ? -45.607 7.226 31.830 1.00 48.59 214 PHE A O 1
ATOM 1749 N N . PHE A 1 215 ? -45.577 9.246 30.844 1.00 45.66 215 PHE A N 1
ATOM 1750 C CA . PHE A 1 215 ? -45.887 10.021 32.051 1.00 45.66 215 PHE A CA 1
ATOM 1751 C C . PHE A 1 215 ? -47.063 10.966 31.823 1.00 45.66 215 PHE A C 1
ATOM 1753 O O . PHE A 1 215 ? -47.126 11.563 30.725 1.00 45.66 215 PHE A O 1
#